Protein AF-A0A353S9N1-F1 (afdb_monomer_lite)

Structure (mmCIF, N/CA/C/O backbone):
data_AF-A0A353S9N1-F1
#
_entry.id   AF-A0A353S9N1-F1
#
loop_
_atom_site.group_PDB
_atom_site.id
_atom_site.type_symbol
_atom_site.label_atom_id
_atom_site.label_alt_id
_atom_site.label_comp_id
_atom_site.label_asym_id
_atom_site.label_entity_id
_atom_site.label_seq_id
_atom_site.pdbx_PDB_ins_code
_atom_site.Cartn_x
_atom_site.Cartn_y
_atom_site.Cartn_z
_atom_site.occupancy
_atom_site.B_iso_or_equiv
_atom_site.auth_seq_id
_atom_site.auth_comp_id
_atom_site.auth_asym_id
_atom_site.auth_atom_id
_atom_site.pdbx_PDB_model_num
ATOM 1 N N . MET A 1 1 ? -7.085 -29.528 80.648 1.00 54.84 1 MET A N 1
ATOM 2 C CA . MET A 1 1 ? -7.542 -28.119 80.652 1.00 54.84 1 MET A CA 1
ATOM 3 C C . MET A 1 1 ? -7.403 -27.459 79.282 1.00 54.84 1 MET A C 1
ATOM 5 O O . MET A 1 1 ? -8.386 -26.924 78.793 1.00 54.84 1 MET A O 1
ATOM 9 N N . GLU A 1 2 ? -6.274 -27.616 78.591 1.00 58.00 2 GLU A N 1
ATOM 10 C CA . GLU A 1 2 ? -5.995 -26.994 77.280 1.00 58.00 2 GLU A CA 1
ATOM 11 C C . GLU A 1 2 ? -7.058 -27.236 76.173 1.00 58.00 2 GLU A C 1
ATOM 13 O O . GLU A 1 2 ? -7.371 -26.359 75.369 1.00 58.00 2 GLU A O 1
ATOM 18 N N . LYS A 1 3 ? -7.685 -28.424 76.150 1.00 54.03 3 LYS A N 1
ATOM 19 C CA . LYS A 1 3 ? -8.744 -28.778 75.178 1.00 54.03 3 LYS A CA 1
ATOM 20 C C . LYS A 1 3 ? -10.067 -28.024 75.399 1.00 54.03 3 LYS A C 1
ATOM 22 O O . LYS A 1 3 ? -10.815 -27.824 74.443 1.00 54.03 3 LYS A O 1
ATOM 27 N N . GLN A 1 4 ? -10.375 -27.634 76.640 1.00 55.69 4 GLN A N 1
ATOM 28 C CA . GLN A 1 4 ? -11.599 -26.893 76.977 1.00 55.69 4 GLN A CA 1
ATOM 29 C C . GLN A 1 4 ? -11.443 -25.391 76.716 1.00 55.69 4 GLN A C 1
ATOM 31 O O . GLN A 1 4 ? -12.380 -24.771 76.217 1.00 55.69 4 GLN A O 1
ATOM 36 N N . GLU A 1 5 ? -10.256 -24.828 76.952 1.00 59.62 5 GLU A N 1
ATOM 37 C CA . GLU A 1 5 ? -9.952 -23.428 76.622 1.00 59.62 5 GLU A CA 1
ATOM 38 C C . GLU A 1 5 ? -9.959 -23.174 75.114 1.00 59.62 5 GLU A C 1
ATOM 40 O O . GLU A 1 5 ? -10.603 -22.227 74.663 1.00 59.62 5 GLU A O 1
ATOM 45 N N . LYS A 1 6 ? -9.359 -24.072 74.314 1.00 59.09 6 LYS A N 1
ATOM 46 C CA . LYS A 1 6 ? -9.446 -24.003 72.844 1.00 59.09 6 LYS A CA 1
ATOM 47 C C . LYS A 1 6 ? -10.907 -24.013 72.375 1.00 59.09 6 LYS A C 1
ATOM 49 O O . LYS A 1 6 ? -11.302 -23.163 71.585 1.00 59.09 6 LYS A O 1
ATOM 54 N N . LYS A 1 7 ? -11.754 -24.897 72.918 1.00 60.00 7 LYS A N 1
ATOM 55 C CA . LYS A 1 7 ? -13.197 -24.931 72.593 1.00 60.00 7 LYS A CA 1
ATOM 56 C C . LYS A 1 7 ? -13.940 -23.640 72.965 1.00 60.00 7 LYS A C 1
ATOM 58 O O . LYS A 1 7 ? -14.838 -23.238 72.231 1.00 60.00 7 LYS A O 1
ATOM 63 N N . SER A 1 8 ? -13.583 -23.004 74.079 1.00 61.47 8 SER A N 1
ATOM 64 C CA . SER A 1 8 ? -14.172 -21.732 74.524 1.00 61.47 8 SER A CA 1
ATOM 65 C C . SER A 1 8 ? -13.779 -20.565 73.608 1.00 61.47 8 SER A C 1
ATOM 67 O O . SER A 1 8 ? -14.635 -19.793 73.177 1.00 61.47 8 SER A O 1
ATOM 69 N N . PHE A 1 9 ? -12.501 -20.494 73.221 1.00 65.00 9 PHE A N 1
ATOM 70 C CA . PHE A 1 9 ? -11.964 -19.474 72.317 1.00 65.00 9 PHE A CA 1
ATOM 71 C C . PHE A 1 9 ? -12.590 -19.537 70.916 1.00 65.00 9 PHE A C 1
ATOM 73 O O . PHE A 1 9 ? -13.068 -18.524 70.407 1.00 65.00 9 PHE A O 1
ATOM 80 N N . PHE A 1 10 ? -12.669 -20.735 70.324 1.00 63.03 10 PHE A N 1
ATOM 81 C CA . PHE A 1 10 ? -13.290 -20.943 69.009 1.00 63.03 10 PHE A CA 1
ATOM 82 C C . PHE A 1 10 ? -14.781 -20.599 68.991 1.00 63.03 10 PHE A C 1
ATOM 84 O O . PHE A 1 10 ? -15.299 -20.162 67.971 1.00 63.03 10 PHE A O 1
ATOM 91 N N . ARG A 1 11 ? -15.483 -20.783 70.114 1.00 71.12 11 ARG A N 1
ATOM 92 C CA . ARG A 1 11 ? -16.913 -20.483 70.211 1.00 71.12 11 ARG A CA 1
ATOM 93 C C . ARG A 1 11 ? -17.176 -18.984 70.389 1.00 71.12 11 ARG A C 1
ATOM 95 O O . ARG A 1 11 ? -18.142 -18.484 69.825 1.00 71.12 11 ARG A O 1
ATOM 102 N N . LYS A 1 12 ? -16.305 -18.276 71.122 1.00 78.50 12 LYS A N 1
ATOM 103 C CA . LYS A 1 12 ? -16.403 -16.827 71.379 1.00 78.50 12 LYS A CA 1
ATOM 104 C C . LYS A 1 12 ? -15.948 -15.963 70.195 1.00 78.50 12 LYS A C 1
ATOM 106 O O . LYS A 1 12 ? -16.500 -14.891 69.999 1.00 78.50 12 LYS A O 1
ATOM 111 N N . ASN A 1 13 ? -14.986 -16.445 69.405 1.00 84.69 13 ASN A N 1
ATOM 112 C CA . ASN A 1 13 ? -14.408 -15.720 68.263 1.00 84.69 13 ASN A CA 1
ATOM 113 C C . ASN A 1 13 ? -14.774 -16.355 66.910 1.00 84.69 13 ASN A C 1
ATOM 115 O O . ASN A 1 13 ? -14.066 -16.165 65.921 1.00 84.69 13 ASN A O 1
ATOM 119 N N . SER A 1 14 ? -15.843 -17.153 66.879 1.00 85.00 14 SER A N 1
ATOM 120 C CA . SER A 1 14 ? -16.275 -17.909 65.699 1.00 85.00 14 SER A CA 1
ATOM 121 C C . SER A 1 14 ? -16.475 -17.006 64.481 1.00 85.00 14 SER A C 1
ATOM 123 O O . SER A 1 14 ? -15.966 -17.327 63.411 1.00 85.00 14 SER A O 1
ATOM 125 N N . ASP A 1 15 ? -17.088 -15.837 64.666 1.00 89.75 15 ASP A N 1
ATOM 126 C CA . ASP A 1 15 ? -17.325 -14.858 63.598 1.00 89.75 15 ASP A CA 1
ATOM 127 C C . ASP A 1 15 ? -16.024 -14.374 62.939 1.00 89.75 15 ASP A C 1
ATOM 129 O O . ASP A 1 15 ? -15.906 -14.359 61.715 1.00 89.75 15 ASP A O 1
ATOM 133 N N . VAL A 1 16 ? -15.003 -14.047 63.740 1.00 92.56 16 VAL A N 1
ATOM 134 C CA . VAL A 1 16 ? -13.701 -13.569 63.238 1.00 92.56 16 VAL A CA 1
ATOM 135 C C . VAL A 1 16 ? -12.960 -14.678 62.493 1.00 92.56 16 VAL A C 1
ATOM 137 O O . VAL A 1 16 ? -12.353 -14.435 61.452 1.00 92.56 16 VAL A O 1
ATOM 140 N N . ILE A 1 17 ? -13.024 -15.909 63.002 1.00 92.00 17 ILE A N 1
ATOM 141 C CA . ILE A 1 17 ? -12.386 -17.071 62.372 1.00 92.00 17 ILE A CA 1
ATOM 142 C C . ILE A 1 17 ? -13.049 -17.383 61.026 1.00 92.00 17 ILE A C 1
ATOM 144 O O . ILE A 1 17 ? -12.345 -17.649 60.053 1.00 92.00 17 ILE A O 1
ATOM 148 N N . ILE A 1 18 ? -14.382 -17.305 60.947 1.00 94.00 18 ILE A N 1
ATOM 149 C CA . ILE A 1 18 ? -15.133 -17.465 59.694 1.00 94.00 18 ILE A CA 1
ATOM 150 C C . ILE A 1 18 ? -14.728 -16.382 58.690 1.00 94.00 18 ILE A C 1
ATOM 152 O O . ILE A 1 18 ? -14.473 -16.695 57.528 1.00 94.00 18 ILE A O 1
ATOM 156 N N . LEU A 1 19 ? -14.607 -15.130 59.135 1.00 95.50 19 LEU A N 1
ATOM 157 C CA . LEU A 1 19 ? -14.248 -14.008 58.268 1.00 95.50 19 LEU A CA 1
ATOM 158 C C . LEU A 1 19 ? -12.818 -14.138 57.719 1.00 95.50 19 LEU A C 1
ATOM 160 O O . LEU A 1 19 ? -12.593 -13.926 56.529 1.00 95.50 19 LEU A O 1
ATOM 164 N N . LEU A 1 20 ? -11.863 -14.561 58.554 1.00 95.38 20 LEU A N 1
ATOM 165 C CA . LEU A 1 20 ? -10.481 -14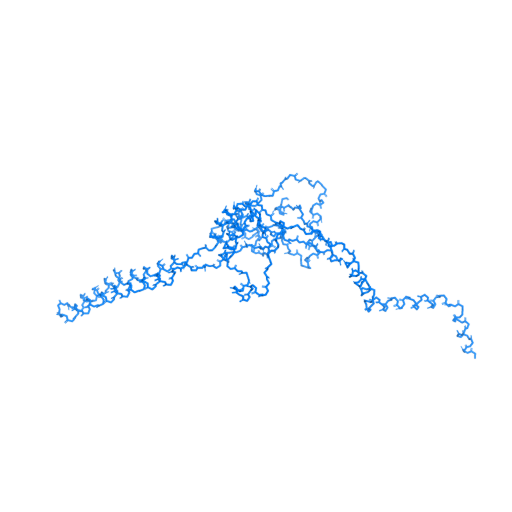.825 58.136 1.00 95.38 20 LEU A CA 1
ATOM 166 C C . LEU A 1 20 ? -10.377 -16.018 57.180 1.00 95.38 20 LEU A C 1
ATOM 168 O O . LEU A 1 20 ? -9.623 -15.955 56.212 1.00 95.38 20 LEU A O 1
ATOM 172 N N . LEU A 1 21 ? -11.142 -17.087 57.417 1.00 95.56 21 LEU A N 1
ATOM 173 C CA . LEU A 1 21 ? -11.206 -18.233 56.506 1.00 95.56 21 LEU A CA 1
ATOM 174 C C . LEU A 1 21 ? -11.805 -17.845 55.152 1.00 95.56 21 LEU A C 1
ATOM 176 O O . LEU A 1 21 ? -11.259 -18.229 54.120 1.00 95.56 21 LEU A O 1
ATOM 180 N N . ALA A 1 22 ? -12.883 -17.060 55.145 1.00 95.31 22 ALA A N 1
ATOM 181 C CA . ALA A 1 22 ? -13.483 -16.547 53.919 1.00 95.31 22 ALA A CA 1
ATOM 182 C C . ALA A 1 22 ? -12.503 -15.643 53.156 1.00 95.31 22 ALA A C 1
ATOM 184 O O . ALA A 1 22 ? -12.320 -15.822 51.955 1.00 95.31 22 ALA A O 1
ATOM 185 N N . ALA A 1 23 ? -11.811 -14.733 53.849 1.00 96.00 23 ALA A N 1
ATOM 186 C CA . ALA A 1 23 ? -10.793 -13.878 53.245 1.00 96.00 23 ALA A CA 1
ATOM 187 C C . ALA A 1 23 ? -9.621 -14.692 52.670 1.00 96.00 23 ALA A C 1
ATOM 189 O O . ALA A 1 23 ? -9.200 -14.442 51.545 1.00 96.00 23 ALA A O 1
ATOM 190 N N . ALA A 1 24 ? -9.123 -15.697 53.397 1.00 95.69 24 ALA A N 1
ATOM 191 C CA . ALA A 1 24 ? -8.059 -16.577 52.917 1.00 95.69 24 ALA A CA 1
ATOM 192 C C . ALA A 1 24 ? -8.493 -17.387 51.685 1.00 95.69 24 ALA A C 1
ATOM 194 O O . ALA A 1 24 ? -7.722 -17.514 50.736 1.00 95.69 24 ALA A O 1
ATOM 195 N N . LEU A 1 25 ? -9.733 -17.890 51.669 1.00 96.12 25 LEU A N 1
ATOM 196 C CA . LEU A 1 25 ? -10.292 -18.618 50.532 1.00 96.12 25 LEU A CA 1
ATOM 197 C C . LEU A 1 25 ? -10.474 -17.708 49.309 1.00 96.12 25 LEU A C 1
ATOM 199 O O . LEU A 1 25 ? -10.075 -18.085 48.211 1.00 96.12 25 LEU A O 1
ATOM 203 N N . CYS A 1 26 ? -11.013 -16.500 49.494 1.00 94.62 26 CYS A N 1
ATOM 204 C CA . CYS A 1 26 ? -11.133 -15.507 48.427 1.00 94.62 26 CYS A CA 1
ATOM 205 C C . CYS A 1 26 ? -9.761 -15.111 47.871 1.00 94.62 26 CYS A C 1
ATOM 207 O O . CYS A 1 26 ? -9.588 -15.084 46.656 1.00 94.62 26 CYS A O 1
ATOM 209 N N . SER A 1 27 ? -8.770 -14.875 48.734 1.00 94.44 27 SER A N 1
ATOM 210 C CA . SER A 1 27 ? -7.393 -14.587 48.317 1.00 94.44 27 SER A CA 1
ATOM 211 C C . SER A 1 27 ? -6.766 -15.756 47.558 1.00 94.44 27 SER A C 1
ATOM 213 O O . SER A 1 27 ? -6.100 -15.539 46.551 1.00 94.44 27 SER A O 1
ATOM 215 N N . LEU A 1 28 ? -7.015 -16.999 47.983 1.00 95.50 28 LEU A N 1
ATOM 216 C CA . LEU A 1 28 ? -6.556 -18.192 47.269 1.00 95.50 28 LEU A CA 1
ATOM 217 C C . LEU A 1 28 ? -7.218 -18.311 45.889 1.00 95.50 28 LEU A C 1
ATOM 219 O O . LEU A 1 28 ? -6.544 -18.596 44.905 1.00 95.50 28 LEU A O 1
ATOM 223 N N . PHE A 1 29 ? -8.526 -18.070 45.791 1.00 95.94 29 PHE A N 1
ATOM 224 C CA . PHE A 1 29 ? -9.250 -18.090 44.518 1.00 95.94 29 PHE A CA 1
ATOM 225 C C . PHE A 1 29 ? -8.819 -16.962 43.580 1.00 95.94 29 PHE A C 1
ATOM 227 O O . PHE A 1 29 ? -8.713 -17.195 42.376 1.00 95.94 29 PHE A O 1
ATOM 234 N N . ALA A 1 30 ? -8.518 -15.779 44.116 1.00 92.19 30 ALA A N 1
ATOM 235 C CA . ALA A 1 30 ? -7.924 -14.684 43.360 1.00 92.19 30 ALA A CA 1
ATOM 236 C C . ALA A 1 30 ? -6.519 -15.055 42.861 1.00 92.19 30 ALA A C 1
ATOM 238 O O . ALA A 1 30 ? -6.245 -14.924 41.674 1.00 92.19 30 ALA A O 1
ATOM 239 N N . PHE A 1 31 ? -5.665 -15.615 43.726 1.00 93.75 31 PHE A N 1
ATOM 240 C CA . PHE A 1 31 ? -4.321 -16.076 43.360 1.00 93.75 31 PHE A CA 1
ATOM 241 C C . PHE A 1 31 ? -4.341 -17.159 42.269 1.00 93.75 31 PHE A C 1
ATOM 243 O O . PHE A 1 31 ? -3.512 -17.159 41.364 1.00 93.75 31 PHE A O 1
ATOM 250 N N . LEU A 1 32 ? -5.320 -18.066 42.319 1.00 95.00 32 LEU A N 1
ATOM 251 C CA . LEU A 1 32 ? -5.515 -19.122 41.322 1.00 95.00 32 LEU A CA 1
ATOM 252 C C . LEU A 1 32 ? -6.309 -18.665 40.080 1.00 95.00 32 LEU A C 1
ATOM 254 O O . LEU A 1 32 ? -6.617 -19.496 39.218 1.00 95.00 32 LEU A O 1
ATOM 258 N N . ASN A 1 33 ? -6.655 -17.374 39.978 1.00 92.56 33 ASN A N 1
ATOM 259 C CA . ASN A 1 33 ? -7.459 -16.787 38.898 1.00 92.56 33 ASN A CA 1
ATOM 260 C C . ASN A 1 33 ? -8.807 -17.502 38.665 1.00 92.56 33 ASN A C 1
ATOM 262 O O . ASN A 1 33 ? -9.290 -17.599 37.536 1.00 92.56 33 ASN A O 1
ATOM 266 N N . VAL A 1 34 ? -9.430 -18.033 39.723 1.00 94.25 34 VAL A N 1
ATOM 267 C CA . VAL A 1 34 ? -10.720 -18.742 39.630 1.00 94.25 34 VAL A CA 1
ATOM 268 C C . VAL A 1 34 ? -11.826 -17.790 39.182 1.00 94.25 34 VAL A C 1
ATOM 270 O O . VAL A 1 34 ? -12.598 -18.140 38.295 1.00 94.25 34 VAL A O 1
ATOM 273 N N . PHE A 1 35 ? -11.868 -16.581 39.748 1.00 91.56 35 PHE A N 1
ATOM 274 C CA . PHE A 1 35 ? -12.855 -15.564 39.381 1.00 91.56 35 PHE A CA 1
ATOM 275 C C . PHE A 1 35 ? -12.732 -15.155 37.911 1.00 91.56 35 PHE A C 1
ATOM 277 O O . PHE A 1 35 ? -13.729 -15.167 37.205 1.00 91.56 35 PHE A O 1
ATOM 284 N N . LEU A 1 36 ? -11.508 -14.950 37.415 1.00 88.12 36 LEU A N 1
ATOM 285 C CA . LEU A 1 36 ? -11.266 -14.619 36.008 1.00 88.12 36 LEU A CA 1
ATOM 286 C C . LEU A 1 36 ? -11.764 -15.720 35.054 1.00 88.12 36 LEU A C 1
ATOM 288 O O . LEU A 1 36 ? -12.358 -15.440 34.019 1.00 88.12 36 LEU A O 1
ATOM 292 N N . LYS A 1 37 ? -11.571 -16.996 35.412 1.00 90.75 37 LYS A N 1
ATOM 293 C CA . LYS A 1 37 ? -12.092 -18.126 34.621 1.00 90.75 37 LYS A CA 1
ATOM 294 C C . LYS A 1 37 ? -13.618 -18.182 34.620 1.00 90.75 37 LYS A C 1
ATOM 296 O O . LYS A 1 37 ? -14.206 -18.591 33.621 1.00 90.75 37 LYS A O 1
ATOM 301 N N . ILE A 1 38 ? -14.251 -17.839 35.742 1.00 93.31 38 ILE A N 1
ATOM 302 C CA . ILE A 1 38 ? -15.712 -17.743 35.831 1.00 93.31 38 ILE A CA 1
ATOM 303 C C . ILE A 1 38 ? -16.199 -16.587 34.955 1.00 93.31 38 ILE A C 1
ATOM 305 O O . ILE A 1 38 ? -17.119 -16.800 34.170 1.00 93.31 38 ILE A O 1
ATOM 309 N N . ASP A 1 39 ? -15.541 -15.429 35.019 1.00 91.06 39 ASP A N 1
ATOM 310 C CA . ASP A 1 39 ? -15.857 -14.268 34.185 1.00 91.06 39 ASP A CA 1
ATOM 311 C C . ASP A 1 39 ? -15.771 -14.611 32.696 1.00 91.06 39 ASP A C 1
ATOM 313 O O . ASP A 1 39 ? -16.735 -14.372 31.977 1.00 91.06 39 ASP A O 1
ATOM 317 N N . TYR A 1 40 ? -14.695 -15.263 32.236 1.00 89.69 40 TYR A N 1
ATOM 318 C CA . TYR A 1 40 ? -14.586 -15.692 30.835 1.00 89.69 40 TYR A CA 1
ATOM 319 C C . TYR A 1 40 ? -15.676 -16.684 30.426 1.00 89.69 40 TYR A C 1
ATOM 321 O O . TYR A 1 40 ? -16.235 -16.564 29.344 1.00 89.69 40 TYR A O 1
ATOM 329 N N . ARG A 1 41 ? -16.059 -17.624 31.300 1.00 92.44 41 ARG A N 1
ATOM 330 C CA . ARG A 1 41 ? -17.166 -18.546 30.997 1.00 92.44 41 ARG A CA 1
ATOM 331 C C . ARG A 1 41 ? -18.514 -17.841 30.901 1.00 92.44 41 ARG A C 1
ATOM 333 O O . ARG A 1 41 ? -19.324 -18.198 30.049 1.00 92.44 41 ARG A O 1
ATOM 340 N N . ILE A 1 42 ? -18.774 -16.884 31.791 1.00 91.50 42 ILE A N 1
ATOM 341 C CA . ILE A 1 42 ? -19.988 -16.065 31.733 1.00 91.50 42 ILE A CA 1
ATOM 342 C C . ILE A 1 42 ? -19.963 -15.223 30.456 1.00 91.50 42 ILE A C 1
ATOM 344 O O . ILE A 1 42 ? -20.966 -15.169 29.753 1.00 91.50 42 ILE A O 1
ATOM 348 N N . TYR A 1 43 ? -18.822 -14.623 30.125 1.00 86.94 43 TYR A N 1
ATOM 349 C CA . TYR A 1 43 ? -18.626 -13.846 28.907 1.00 86.94 43 TYR A CA 1
ATOM 350 C C . TYR A 1 43 ? -18.890 -14.676 27.642 1.00 86.94 43 TYR A C 1
ATOM 352 O O . TYR A 1 43 ? -19.716 -14.274 26.828 1.00 86.94 43 TYR A O 1
ATOM 360 N N . ASP A 1 44 ? -18.302 -15.869 27.517 1.00 88.88 44 ASP A N 1
ATOM 361 C CA . ASP A 1 44 ? -18.532 -16.778 26.384 1.00 88.88 44 ASP A CA 1
ATOM 362 C C . ASP A 1 44 ? -20.008 -17.193 26.277 1.00 88.88 44 ASP A C 1
ATOM 364 O O . ASP A 1 44 ? -20.587 -17.227 25.188 1.00 88.88 44 ASP A O 1
ATOM 368 N N . MET A 1 45 ? -20.654 -17.467 27.418 1.00 91.81 45 MET A N 1
ATOM 369 C CA . MET A 1 45 ? -22.087 -17.758 27.456 1.00 91.81 45 MET A CA 1
ATOM 370 C C . MET A 1 45 ? -22.907 -16.563 26.956 1.00 91.81 45 MET A C 1
ATOM 372 O O . MET A 1 45 ? -23.830 -16.751 26.163 1.00 91.81 45 MET A O 1
ATOM 376 N N . LEU A 1 46 ? -22.593 -15.346 27.403 1.00 89.94 46 LEU A N 1
ATOM 377 C CA . LEU A 1 46 ? -23.287 -14.127 26.987 1.00 89.94 46 LEU A CA 1
ATOM 378 C C . LEU A 1 46 ? -23.052 -13.816 25.505 1.00 89.94 46 LEU A C 1
ATOM 380 O O . LEU A 1 46 ? -24.004 -13.444 24.819 1.00 89.94 46 LEU A O 1
ATOM 384 N N . LEU A 1 47 ? -21.841 -14.036 24.986 1.00 85.31 47 LEU A N 1
ATOM 385 C CA . LEU A 1 47 ? -21.542 -13.928 23.557 1.00 85.31 47 LEU A CA 1
ATOM 386 C C . LEU A 1 47 ? -22.405 -14.884 22.733 1.00 85.31 47 LEU A C 1
ATOM 388 O O . LEU A 1 47 ? -23.003 -14.458 21.751 1.00 85.31 47 LEU A O 1
ATOM 392 N N . GLY A 1 48 ? -22.565 -16.136 23.174 1.00 84.06 48 GLY A N 1
ATOM 393 C CA . GLY A 1 48 ? -23.443 -17.102 22.503 1.00 84.06 48 GLY A CA 1
ATOM 394 C C . GLY A 1 48 ? -24.927 -16.702 22.487 1.00 84.06 48 GLY A C 1
ATOM 395 O O . GLY A 1 48 ? -25.670 -17.137 21.611 1.00 84.06 48 GLY A O 1
ATOM 396 N N . HIS A 1 49 ? -25.362 -15.860 23.431 1.00 85.81 49 HIS A N 1
ATOM 397 C CA . HIS A 1 49 ? -26.718 -15.290 23.466 1.00 85.81 49 HIS A CA 1
ATOM 398 C C . HIS A 1 49 ? -26.807 -13.907 22.809 1.00 85.81 49 HIS A C 1
ATOM 400 O O . HIS A 1 49 ? -27.905 -13.364 22.651 1.00 85.81 49 HIS A O 1
ATOM 406 N N . THR A 1 50 ? -25.672 -13.319 22.434 1.00 83.00 50 THR A N 1
ATOM 407 C CA . THR A 1 50 ? -25.639 -12.039 21.738 1.00 83.00 50 THR A CA 1
ATOM 408 C C . THR A 1 50 ? -26.120 -12.267 20.313 1.00 83.00 50 THR A C 1
ATOM 410 O O . THR A 1 50 ? -25.702 -13.192 19.623 1.00 83.00 50 THR A O 1
ATOM 413 N N . ARG A 1 51 ? -27.069 -11.442 19.869 1.00 79.75 51 ARG A N 1
ATOM 414 C CA . ARG A 1 51 ? -27.639 -11.565 18.529 1.00 79.75 51 ARG A CA 1
ATOM 415 C C . ARG A 1 51 ? -26.549 -11.297 17.492 1.00 79.75 51 ARG A C 1
ATOM 417 O O . ARG A 1 51 ? -25.929 -10.236 17.536 1.00 79.75 51 ARG A O 1
ATOM 424 N N . ASN A 1 52 ? -26.382 -12.217 16.541 1.00 80.25 52 ASN A N 1
ATOM 425 C CA . ASN A 1 52 ? -25.498 -12.000 15.399 1.00 80.25 52 ASN A CA 1
ATOM 426 C C . ASN A 1 52 ? -25.830 -10.666 14.724 1.00 80.25 52 ASN A C 1
ATOM 428 O O . ASN A 1 52 ? -27.005 -10.322 14.530 1.00 80.25 52 ASN A O 1
ATOM 432 N N . VAL A 1 53 ? -24.783 -9.919 14.378 1.00 82.38 53 VAL A N 1
ATOM 433 C CA . VAL A 1 53 ? -24.918 -8.693 13.597 1.00 82.38 53 VAL A CA 1
ATOM 434 C C . VAL A 1 53 ? -25.578 -9.060 12.272 1.00 82.38 53 VAL A C 1
ATOM 436 O O . VAL A 1 53 ? -25.252 -10.077 11.664 1.00 82.38 53 VAL A O 1
ATOM 439 N N . ARG A 1 54 ? -26.561 -8.265 11.845 1.00 87.50 54 ARG A N 1
ATOM 440 C CA . ARG A 1 54 ? -27.213 -8.493 10.558 1.00 87.50 54 ARG A CA 1
ATOM 441 C C . ARG A 1 54 ? -26.186 -8.258 9.454 1.00 87.50 54 ARG A C 1
ATOM 443 O O . ARG A 1 54 ? -25.747 -7.127 9.273 1.00 87.50 54 ARG A O 1
ATOM 450 N N . GLU A 1 55 ? -25.852 -9.316 8.730 1.00 90.44 55 GLU A N 1
ATOM 451 C CA . GLU A 1 55 ? -24.968 -9.243 7.572 1.00 90.44 55 GLU A CA 1
ATOM 452 C C . GLU A 1 55 ? -25.625 -8.427 6.452 1.00 90.44 55 GLU A C 1
ATOM 454 O O . GLU A 1 55 ? -26.822 -8.562 6.167 1.00 90.44 55 GLU A O 1
ATOM 459 N N . ASP A 1 56 ? -24.833 -7.556 5.833 1.00 92.56 56 ASP A N 1
ATOM 460 C CA . ASP A 1 56 ? -25.225 -6.786 4.662 1.00 92.56 56 ASP A CA 1
ATOM 461 C C . ASP A 1 56 ? -24.477 -7.344 3.454 1.00 92.56 56 ASP A C 1
ATOM 463 O O . ASP A 1 56 ? -23.254 -7.261 3.386 1.00 92.56 56 ASP A O 1
ATOM 467 N N . SER A 1 57 ? -25.206 -7.899 2.487 1.00 90.69 57 SER A N 1
ATOM 468 C CA . SER A 1 57 ? -24.620 -8.537 1.302 1.00 90.69 57 SER A CA 1
ATOM 469 C C . SER A 1 57 ? -23.857 -7.573 0.388 1.00 90.69 57 SER A C 1
ATOM 471 O O . SER A 1 57 ? -23.253 -8.009 -0.586 1.00 90.69 57 SER A O 1
ATOM 473 N N . ARG A 1 58 ? -23.927 -6.261 0.645 1.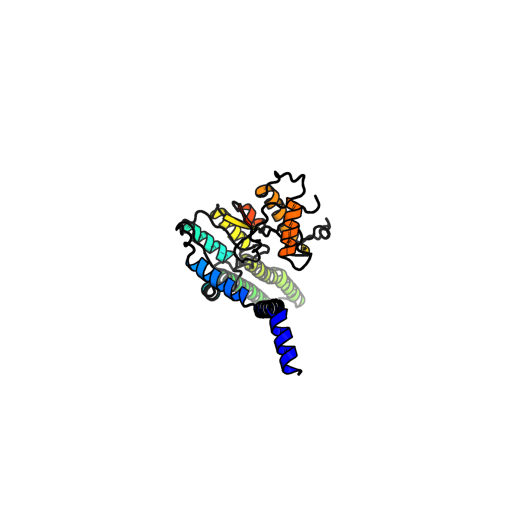00 93.19 58 ARG A N 1
ATOM 474 C CA . ARG A 1 58 ? -23.163 -5.232 -0.075 1.00 93.19 58 ARG A CA 1
ATOM 475 C C . ARG A 1 58 ? -21.755 -5.047 0.487 1.00 93.19 58 ARG A C 1
ATOM 477 O O . ARG A 1 58 ? -20.955 -4.355 -0.134 1.00 93.19 58 ARG A O 1
ATOM 484 N N . ILE A 1 59 ? -21.472 -5.607 1.662 1.00 93.06 59 ILE A N 1
ATOM 485 C CA . ILE A 1 59 ? -20.172 -5.527 2.319 1.00 93.06 59 ILE A CA 1
ATOM 486 C C . ILE A 1 59 ? -19.480 -6.871 2.134 1.00 93.06 59 ILE A C 1
ATOM 488 O O . ILE A 1 59 ? -19.990 -7.906 2.558 1.00 93.06 59 ILE A O 1
ATOM 492 N N . LEU A 1 60 ? -18.308 -6.840 1.509 1.00 93.06 60 LEU A N 1
ATOM 493 C CA . LEU A 1 60 ? -17.445 -7.999 1.352 1.00 93.06 60 LEU A CA 1
ATOM 494 C C . LEU A 1 60 ? -16.144 -7.736 2.103 1.00 93.06 60 LEU A C 1
ATOM 496 O O . LEU A 1 60 ? -15.484 -6.728 1.860 1.00 93.06 60 LEU A O 1
ATOM 500 N N . ILE A 1 61 ? -15.786 -8.648 3.003 1.00 92.44 61 ILE A N 1
ATOM 501 C CA . ILE A 1 61 ? -14.470 -8.666 3.639 1.00 92.44 61 ILE A CA 1
ATOM 502 C C . ILE A 1 61 ? -13.598 -9.603 2.812 1.00 92.44 61 ILE A C 1
ATOM 504 O O . ILE A 1 61 ? -13.944 -10.771 2.629 1.00 92.44 61 ILE A O 1
ATOM 508 N N . VAL A 1 62 ? -12.495 -9.074 2.291 1.00 91.12 62 VAL A N 1
ATOM 509 C CA . VAL A 1 62 ? -11.498 -9.853 1.556 1.00 91.12 62 VAL A CA 1
ATOM 510 C C . VAL A 1 62 ? -10.307 -10.044 2.474 1.00 91.12 62 VAL A C 1
ATOM 512 O O . VAL A 1 62 ? -9.589 -9.092 2.760 1.00 91.12 62 VAL A O 1
ATOM 515 N N . ASP A 1 63 ? -10.161 -11.268 2.968 1.00 91.19 63 ASP A N 1
ATOM 516 C CA . ASP A 1 63 ? -9.115 -11.644 3.912 1.00 91.19 63 ASP A CA 1
ATOM 517 C C . ASP A 1 63 ? -7.961 -12.361 3.201 1.00 91.19 63 ASP A C 1
ATOM 519 O O . ASP A 1 63 ? -8.153 -13.042 2.187 1.00 91.19 63 ASP A O 1
ATOM 523 N N . ILE A 1 64 ? -6.760 -12.218 3.752 1.00 90.38 64 ILE A N 1
ATOM 524 C CA . ILE A 1 64 ? -5.549 -12.885 3.281 1.00 90.38 64 ILE A CA 1
ATOM 525 C C . ILE A 1 64 ? -5.265 -14.022 4.253 1.00 90.38 64 ILE A C 1
ATOM 527 O O . ILE A 1 64 ? -4.708 -13.827 5.329 1.00 90.38 64 ILE A O 1
ATOM 531 N N . ASN A 1 65 ? -5.688 -15.220 3.863 1.00 91.00 65 ASN A N 1
ATOM 532 C CA . ASN A 1 65 ? -5.500 -16.430 4.651 1.00 91.00 65 ASN A CA 1
ATOM 533 C C . ASN A 1 65 ? -4.262 -17.220 4.196 1.00 91.00 65 ASN A C 1
ATOM 535 O O . ASN A 1 65 ? -3.657 -16.926 3.163 1.00 91.00 65 ASN A O 1
ATOM 539 N N . ASP A 1 66 ? -3.925 -18.259 4.960 1.00 93.56 66 ASP A N 1
ATOM 540 C CA . ASP A 1 66 ? -2.773 -19.123 4.685 1.00 93.56 66 ASP A CA 1
ATOM 541 C C . ASP A 1 66 ? -2.826 -19.740 3.278 1.00 93.56 66 ASP A C 1
ATOM 543 O O . ASP A 1 66 ? -1.812 -19.780 2.591 1.00 93.56 66 ASP A O 1
ATOM 547 N N . ALA A 1 67 ? -4.012 -20.137 2.799 1.00 93.81 67 ALA A N 1
ATOM 548 C CA . ALA A 1 67 ? -4.169 -20.703 1.458 1.00 93.81 67 ALA A CA 1
ATOM 549 C C . ALA A 1 67 ? -3.823 -19.686 0.356 1.00 93.81 67 ALA A C 1
ATOM 551 O O . ALA A 1 67 ? -3.139 -20.022 -0.606 1.00 93.81 67 ALA A O 1
ATOM 552 N N . SER A 1 68 ? -4.241 -18.428 0.513 1.00 92.31 68 SER A N 1
ATOM 553 C CA . SER A 1 68 ? -3.879 -17.351 -0.410 1.00 92.31 68 SER A CA 1
ATOM 554 C C . SER A 1 68 ? -2.372 -17.073 -0.401 1.00 92.31 68 SER A C 1
ATOM 556 O O . SER A 1 68 ? -1.798 -16.792 -1.451 1.00 92.31 68 SER A O 1
ATOM 558 N N . ILE A 1 69 ? -1.725 -17.134 0.769 1.00 93.50 69 ILE A N 1
ATOM 559 C CA . ILE A 1 69 ? -0.270 -16.952 0.899 1.00 93.50 69 ILE A CA 1
ATOM 560 C C . ILE A 1 69 ? 0.481 -18.108 0.231 1.00 93.50 69 ILE A C 1
ATOM 562 O O . ILE A 1 69 ? 1.459 -17.863 -0.474 1.00 93.50 69 ILE A O 1
ATOM 566 N N . ASP A 1 70 ? 0.013 -19.343 0.405 1.00 93.31 70 ASP A N 1
ATOM 567 C CA . ASP A 1 70 ? 0.604 -20.524 -0.227 1.00 93.31 70 ASP A CA 1
ATOM 568 C C . ASP A 1 70 ? 0.482 -20.479 -1.763 1.00 93.31 70 ASP A C 1
ATOM 570 O O . ASP A 1 70 ? 1.428 -20.842 -2.466 1.00 93.31 70 ASP A O 1
ATOM 574 N N . ASP A 1 71 ? -0.648 -19.991 -2.287 1.00 92.12 71 ASP A N 1
ATOM 575 C CA . ASP A 1 71 ? -0.912 -19.927 -3.730 1.00 92.12 71 ASP A CA 1
ATOM 576 C C . ASP A 1 71 ? -0.196 -18.758 -4.433 1.00 92.12 71 ASP A C 1
ATOM 578 O O . ASP A 1 71 ? 0.274 -18.904 -5.564 1.00 92.12 71 ASP A O 1
ATOM 582 N N . ILE A 1 72 ? -0.134 -17.581 -3.798 1.00 90.25 72 ILE A N 1
ATOM 583 C CA . ILE A 1 72 ? 0.363 -16.340 -4.423 1.00 90.25 72 ILE A CA 1
ATOM 584 C C . ILE A 1 72 ? 1.802 -16.030 -4.006 1.00 90.25 72 ILE A C 1
ATOM 586 O O . ILE A 1 72 ? 2.608 -15.574 -4.822 1.00 90.25 72 ILE A O 1
ATOM 590 N N . GLY A 1 73 ? 2.129 -16.253 -2.736 1.00 88.75 73 GLY A N 1
ATOM 591 C CA . GLY A 1 73 ? 3.429 -15.960 -2.154 1.00 88.75 73 GLY A CA 1
ATOM 592 C C . GLY A 1 73 ? 3.355 -15.154 -0.860 1.00 88.75 73 GLY A C 1
ATOM 593 O O . GLY A 1 73 ? 2.292 -14.839 -0.322 1.00 88.75 73 GLY A O 1
ATOM 594 N N . VAL A 1 74 ? 4.541 -14.806 -0.363 1.00 87.31 74 VAL A N 1
ATOM 595 C CA . VAL A 1 74 ? 4.734 -14.193 0.954 1.00 87.31 74 VAL A CA 1
ATOM 596 C C . VAL A 1 74 ? 4.109 -12.799 1.022 1.00 87.31 74 VAL A C 1
ATOM 598 O O . VAL A 1 74 ? 4.324 -11.955 0.152 1.00 87.31 74 VAL A O 1
ATOM 601 N N . TRP A 1 75 ? 3.361 -12.557 2.095 1.00 87.50 75 TRP A N 1
ATOM 602 C CA . TRP A 1 75 ? 2.827 -11.245 2.444 1.00 87.50 75 TRP A CA 1
ATOM 603 C C . TRP A 1 75 ? 3.920 -10.331 3.044 1.00 87.50 75 TRP A C 1
ATOM 605 O O . TRP A 1 75 ? 4.731 -10.819 3.834 1.00 87.50 75 TRP A O 1
ATOM 615 N N . PRO A 1 76 ? 3.947 -9.013 2.757 1.00 88.38 76 PRO A N 1
ATOM 616 C CA . PRO A 1 76 ? 3.036 -8.266 1.891 1.00 88.38 76 PRO A CA 1
ATOM 617 C C . PRO A 1 76 ? 3.262 -8.536 0.405 1.00 88.38 76 PRO A C 1
ATOM 619 O O . PRO A 1 76 ? 4.394 -8.521 -0.075 1.00 88.38 76 PRO A O 1
ATOM 622 N N . TRP A 1 77 ? 2.169 -8.732 -0.336 1.00 90.69 77 TRP A N 1
ATOM 623 C CA . TRP A 1 77 ? 2.241 -8.938 -1.780 1.00 90.69 77 TRP A CA 1
ATOM 624 C C . TRP A 1 77 ? 2.744 -7.692 -2.519 1.00 90.69 77 TRP A C 1
ATOM 626 O O . TRP A 1 77 ? 2.596 -6.545 -2.071 1.00 90.69 77 TRP A O 1
ATOM 636 N N . ASN A 1 78 ? 3.321 -7.930 -3.696 1.00 91.69 78 ASN A N 1
ATOM 637 C CA . ASN A 1 78 ? 3.695 -6.862 -4.611 1.00 91.69 78 ASN A CA 1
ATOM 638 C C . ASN A 1 78 ? 2.456 -6.081 -5.069 1.00 91.69 78 ASN A C 1
ATOM 640 O O . ASN A 1 78 ? 1.345 -6.608 -5.168 1.00 91.69 78 ASN A O 1
ATOM 644 N N . ARG A 1 79 ? 2.652 -4.787 -5.338 1.00 93.62 79 ARG A N 1
ATOM 645 C CA . ARG A 1 79 ? 1.551 -3.849 -5.610 1.00 93.62 79 ARG A CA 1
ATOM 646 C C . ARG A 1 79 ? 0.840 -4.123 -6.932 1.00 93.62 79 ARG A C 1
ATOM 648 O O . ARG A 1 79 ? -0.295 -3.698 -7.101 1.00 93.62 79 ARG A O 1
ATOM 655 N N . ASP A 1 80 ? 1.444 -4.891 -7.829 1.00 92.75 80 ASP A N 1
ATOM 656 C CA . ASP A 1 80 ? 0.772 -5.371 -9.028 1.00 92.75 80 ASP A CA 1
ATOM 657 C C . ASP A 1 80 ? -0.312 -6.411 -8.760 1.00 92.75 80 ASP A C 1
ATOM 659 O O . ASP A 1 80 ? -1.373 -6.326 -9.368 1.00 92.75 80 ASP A O 1
ATOM 663 N N . ILE A 1 81 ? -0.092 -7.332 -7.823 1.00 92.88 81 ILE A N 1
ATOM 664 C CA . ILE A 1 81 ? -1.118 -8.299 -7.406 1.00 92.88 81 ILE A CA 1
ATOM 665 C C . ILE A 1 81 ? -2.318 -7.550 -6.817 1.00 92.88 81 ILE A C 1
ATOM 667 O O . ILE A 1 81 ? -3.471 -7.829 -7.150 1.00 92.88 81 ILE A O 1
ATOM 671 N N . VAL A 1 82 ? -2.047 -6.551 -5.972 1.00 94.62 82 VAL A N 1
ATOM 672 C CA . VAL A 1 82 ? -3.087 -5.713 -5.360 1.00 94.62 82 VAL A CA 1
ATOM 673 C C . VAL A 1 82 ? -3.811 -4.866 -6.415 1.00 94.62 82 VAL A C 1
ATOM 675 O O . VAL A 1 82 ? -5.033 -4.732 -6.363 1.00 94.62 82 VAL A O 1
ATOM 678 N N . ALA A 1 83 ? -3.085 -4.325 -7.396 1.00 95.75 83 ALA A N 1
ATOM 679 C CA . ALA A 1 83 ? -3.669 -3.604 -8.521 1.00 95.75 83 ALA A CA 1
ATOM 680 C C . ALA A 1 83 ? -4.594 -4.511 -9.347 1.00 95.75 83 ALA A C 1
ATOM 682 O O . ALA A 1 83 ? -5.752 -4.167 -9.574 1.00 95.75 83 ALA A O 1
ATOM 683 N N . ASP A 1 84 ? -4.142 -5.706 -9.723 1.00 95.19 84 ASP A N 1
ATOM 684 C CA . ASP A 1 84 ? -4.963 -6.653 -10.477 1.00 95.19 84 ASP A CA 1
ATOM 685 C C . ASP A 1 84 ? -6.221 -7.047 -9.689 1.00 95.19 84 ASP A C 1
ATOM 687 O O . ASP A 1 84 ? -7.320 -7.060 -10.249 1.00 95.19 84 ASP A O 1
ATOM 691 N N . MET A 1 85 ? -6.095 -7.276 -8.376 1.00 94.56 85 MET A N 1
ATOM 692 C CA . MET A 1 85 ? -7.235 -7.504 -7.484 1.00 94.56 85 MET A CA 1
ATOM 693 C C . MET A 1 85 ? -8.232 -6.339 -7.536 1.00 94.56 85 MET A C 1
ATOM 695 O O . MET A 1 85 ? -9.435 -6.567 -7.668 1.00 94.56 85 MET A O 1
ATOM 699 N N . LEU A 1 86 ? -7.748 -5.097 -7.487 1.00 96.50 86 LEU A N 1
ATOM 700 C CA . LEU A 1 86 ? -8.587 -3.902 -7.529 1.00 96.50 86 LEU A CA 1
ATOM 701 C C . LEU A 1 86 ? -9.324 -3.751 -8.872 1.00 96.50 86 LEU A C 1
ATOM 703 O O . LEU A 1 86 ? -10.507 -3.401 -8.886 1.00 96.50 86 LEU A O 1
ATOM 707 N N . ILE A 1 87 ? -8.671 -4.080 -9.994 1.00 97.19 87 ILE A N 1
ATOM 708 C CA . ILE A 1 87 ? -9.321 -4.137 -11.314 1.00 97.19 87 ILE A CA 1
ATOM 709 C C . ILE A 1 87 ? -10.461 -5.153 -11.284 1.00 97.19 87 ILE A C 1
ATOM 711 O O . ILE A 1 87 ? -11.587 -4.811 -11.648 1.00 97.19 87 ILE A O 1
ATOM 715 N N . ARG A 1 88 ? -10.203 -6.377 -10.802 1.00 95.94 88 ARG A N 1
ATOM 716 C CA . ARG A 1 88 ? -11.236 -7.423 -10.730 1.00 95.94 88 ARG A CA 1
ATOM 717 C C . ARG A 1 88 ? -12.394 -7.015 -9.833 1.00 95.94 88 ARG A C 1
ATOM 719 O O . ARG A 1 88 ? -13.544 -7.178 -10.224 1.00 95.94 88 ARG A O 1
ATOM 726 N N . MET A 1 89 ? -12.118 -6.437 -8.665 1.00 94.94 89 MET A N 1
ATOM 727 C CA . MET A 1 89 ? -13.157 -5.919 -7.771 1.00 94.94 89 MET A CA 1
ATOM 728 C C . MET A 1 89 ? -14.062 -4.920 -8.496 1.00 94.94 89 MET A C 1
ATOM 730 O O . MET A 1 89 ? -15.287 -5.040 -8.432 1.00 94.94 89 MET A O 1
ATOM 734 N N . LYS A 1 90 ? -13.475 -3.979 -9.243 1.00 95.94 90 LYS A N 1
ATOM 735 C CA . LYS A 1 90 ? -14.237 -3.015 -10.041 1.00 95.94 90 LYS A CA 1
ATOM 736 C C . LYS A 1 90 ? -15.050 -3.682 -11.154 1.00 95.94 90 LYS A C 1
ATOM 738 O O . LYS A 1 90 ? -16.216 -3.338 -11.332 1.00 95.94 90 LYS A O 1
ATOM 743 N N . GLU A 1 91 ? -14.475 -4.643 -11.875 1.00 95.94 91 GLU A N 1
ATOM 744 C CA . GLU A 1 91 ? -15.180 -5.421 -12.908 1.00 95.94 91 GLU A CA 1
ATOM 745 C C . GLU A 1 91 ? -16.384 -6.188 -12.339 1.00 95.94 91 GLU A C 1
ATOM 747 O O . GLU A 1 91 ? -17.425 -6.275 -12.988 1.00 95.94 91 GLU A O 1
ATOM 752 N N . PHE A 1 92 ? -16.275 -6.686 -11.104 1.00 94.31 92 PHE A N 1
ATOM 753 C CA . PHE A 1 92 ? -17.370 -7.337 -10.379 1.00 94.31 92 PHE A CA 1
ATOM 754 C C . PHE A 1 92 ? -18.355 -6.356 -9.720 1.00 94.31 92 PHE A C 1
ATOM 756 O O . PHE A 1 92 ? -19.306 -6.787 -9.068 1.00 94.31 92 PHE A O 1
ATOM 763 N N . GLY A 1 93 ? -18.182 -5.046 -9.918 1.00 94.69 93 GLY A N 1
ATOM 764 C CA . GLY A 1 93 ? -19.122 -4.021 -9.470 1.00 94.69 93 GLY A CA 1
ATOM 765 C C . GLY A 1 93 ? -18.881 -3.497 -8.055 1.00 94.69 93 GLY A C 1
ATOM 766 O O . GLY A 1 93 ? -19.789 -2.896 -7.477 1.00 94.69 93 GLY A O 1
ATOM 767 N N . ALA A 1 94 ? -17.686 -3.691 -7.485 1.00 96.31 94 ALA A N 1
ATOM 768 C CA . ALA A 1 94 ? -17.319 -3.033 -6.236 1.00 96.31 94 ALA A CA 1
ATOM 769 C C . ALA A 1 94 ? -17.400 -1.509 -6.408 1.00 96.31 94 ALA A C 1
ATOM 771 O O . ALA A 1 94 ? -16.785 -0.937 -7.309 1.00 96.31 94 ALA A O 1
ATOM 772 N N . TYR A 1 95 ? -18.174 -0.855 -5.540 1.00 95.69 95 TYR A N 1
ATOM 773 C CA . TYR A 1 95 ? -18.339 0.599 -5.577 1.00 95.69 95 TYR A CA 1
ATOM 774 C C . TYR A 1 95 ? -17.285 1.327 -4.742 1.00 95.69 95 TYR A C 1
ATOM 776 O O . TYR A 1 95 ? -16.818 2.372 -5.170 1.00 95.69 95 TYR A O 1
ATOM 784 N N . ASN A 1 96 ? -16.907 0.768 -3.588 1.00 96.19 96 ASN A N 1
ATOM 785 C CA . ASN A 1 96 ? -15.909 1.309 -2.665 1.00 96.19 96 ASN A CA 1
ATOM 786 C C . ASN A 1 96 ? -14.924 0.202 -2.284 1.00 96.19 96 ASN A C 1
ATOM 788 O O . ASN A 1 96 ? -15.355 -0.929 -2.052 1.00 96.19 96 ASN A O 1
ATOM 792 N N . VAL A 1 97 ? -13.639 0.532 -2.156 1.00 96.62 97 VAL A N 1
ATOM 793 C CA . VAL A 1 97 ? -12.624 -0.376 -1.596 1.00 96.62 97 VAL A CA 1
ATOM 794 C C . VAL A 1 97 ? -11.874 0.329 -0.475 1.00 96.62 97 VAL A C 1
ATOM 796 O O . VAL A 1 97 ? -11.348 1.423 -0.661 1.00 96.62 97 VAL A O 1
ATOM 799 N N . VAL A 1 98 ? -11.836 -0.297 0.698 1.00 95.75 98 VAL A N 1
ATOM 800 C CA . VAL A 1 98 ? -11.131 0.210 1.878 1.00 95.75 98 VAL A CA 1
ATOM 801 C C . VAL A 1 98 ? -9.950 -0.705 2.144 1.00 95.75 98 VAL A C 1
ATOM 803 O O . VAL A 1 98 ? -10.129 -1.913 2.278 1.00 95.75 98 VAL A O 1
ATOM 806 N N . PHE A 1 99 ? -8.756 -0.128 2.200 1.00 94.50 99 PHE A N 1
ATOM 807 C CA . PHE A 1 99 ? -7.545 -0.849 2.552 1.00 94.50 99 PHE A CA 1
ATOM 808 C C . PHE A 1 99 ? -7.346 -0.821 4.070 1.00 94.50 99 PHE A C 1
ATOM 810 O O . PHE A 1 99 ? -7.516 0.221 4.706 1.00 94.50 99 PHE A O 1
ATOM 817 N N . ASP A 1 100 ? -6.977 -1.974 4.625 1.00 90.88 100 ASP A N 1
ATOM 818 C CA . ASP A 1 100 ? -6.540 -2.150 6.015 1.00 90.88 100 ASP A CA 1
ATOM 819 C C . ASP A 1 100 ? -5.071 -2.603 6.028 1.00 90.88 100 ASP A C 1
ATOM 821 O O . ASP A 1 100 ? -4.713 -3.688 6.480 1.00 90.88 100 ASP A O 1
ATOM 825 N N . ILE A 1 101 ? -4.221 -1.812 5.371 1.00 88.81 101 ILE A N 1
ATOM 826 C CA . ILE A 1 101 ? -2.785 -2.061 5.254 1.00 88.81 101 ILE A CA 1
ATOM 827 C C . ILE A 1 101 ? -2.050 -0.744 4.999 1.00 88.81 101 ILE A C 1
ATOM 829 O O . ILE A 1 101 ? -2.441 0.090 4.180 1.00 88.81 101 ILE A O 1
ATOM 833 N N . GLU A 1 102 ? -0.931 -0.579 5.685 1.00 87.44 102 GLU A N 1
ATOM 834 C CA . GLU A 1 102 ? -0.075 0.591 5.583 1.00 87.44 102 GLU A CA 1
ATOM 835 C C . GLU A 1 102 ? 0.910 0.468 4.409 1.00 87.44 102 GLU A C 1
ATOM 837 O O . GLU A 1 102 ? 1.787 -0.397 4.382 1.00 87.44 102 GLU A O 1
ATOM 842 N N . TYR A 1 103 ? 0.793 1.368 3.427 1.00 90.38 103 TYR A N 1
ATOM 843 C CA . TYR A 1 103 ? 1.717 1.460 2.292 1.00 90.38 103 TYR A CA 1
ATOM 844 C C . TYR A 1 103 ? 2.729 2.586 2.495 1.00 90.38 103 TYR A C 1
ATOM 846 O O . TYR A 1 103 ? 2.627 3.653 1.885 1.00 90.38 103 TYR A O 1
ATOM 854 N N . LEU A 1 104 ? 3.697 2.335 3.374 1.00 85.56 104 LEU A N 1
ATOM 855 C CA . LEU A 1 104 ? 4.691 3.325 3.803 1.00 85.56 104 LEU A CA 1
ATOM 856 C C . LEU A 1 104 ? 5.883 3.408 2.832 1.00 85.56 104 LEU A C 1
ATOM 858 O O . LEU A 1 104 ? 6.402 4.482 2.542 1.00 85.56 104 LEU A O 1
ATOM 862 N N . GLN A 1 105 ? 6.285 2.266 2.273 1.00 84.06 105 GLN A N 1
ATOM 863 C CA . GLN A 1 105 ? 7.492 2.114 1.453 1.00 84.06 105 GLN A CA 1
ATOM 864 C C . GLN A 1 105 ? 7.177 1.641 0.032 1.00 84.06 105 GLN A C 1
ATOM 866 O O . GLN A 1 105 ? 6.075 1.145 -0.246 1.00 84.06 105 GLN A O 1
ATOM 871 N N . LYS A 1 106 ? 8.168 1.792 -0.859 1.00 87.88 106 LYS A N 1
ATOM 872 C CA . LYS A 1 106 ? 8.051 1.353 -2.251 1.00 87.88 106 LYS A CA 1
ATOM 873 C C . LYS A 1 106 ? 7.879 -0.157 -2.361 1.00 87.88 106 LYS A C 1
ATOM 875 O O . LYS A 1 106 ? 8.480 -0.922 -1.607 1.00 87.88 106 LYS A O 1
ATOM 880 N N . SER A 1 107 ? 7.085 -0.590 -3.333 1.00 87.88 107 SER A N 1
ATOM 881 C CA . SER A 1 107 ? 7.044 -1.992 -3.742 1.00 87.88 107 SER A CA 1
ATOM 882 C C . SER A 1 107 ? 8.335 -2.396 -4.453 1.00 87.88 107 SER A C 1
ATOM 884 O O . SER A 1 107 ? 8.959 -1.597 -5.153 1.00 87.88 107 SER A O 1
ATOM 886 N N . ALA A 1 108 ? 8.684 -3.683 -4.383 1.00 83.88 108 ALA A N 1
ATOM 887 C CA . ALA A 1 108 ? 9.628 -4.253 -5.336 1.00 83.88 108 ALA A CA 1
ATOM 888 C C . ALA A 1 108 ? 9.088 -4.094 -6.772 1.00 83.88 108 ALA A C 1
ATOM 890 O O . ALA A 1 108 ? 7.874 -4.188 -6.999 1.00 83.88 108 ALA A O 1
ATOM 891 N N . LYS A 1 109 ? 9.994 -3.855 -7.730 1.00 82.56 109 LYS A N 1
ATOM 892 C CA . LYS A 1 109 ? 9.673 -3.788 -9.164 1.00 82.56 109 LYS A CA 1
ATOM 893 C C . LYS A 1 109 ? 9.316 -5.180 -9.694 1.00 82.56 109 LYS A C 1
ATOM 895 O O . LYS A 1 109 ? 9.966 -6.157 -9.325 1.00 82.56 109 LYS A O 1
ATOM 900 N N . ALA A 1 110 ? 8.334 -5.261 -10.591 1.00 79.44 110 ALA A N 1
ATOM 901 C CA . ALA A 1 110 ? 8.017 -6.490 -11.325 1.00 79.44 110 ALA A CA 1
ATOM 902 C C . ALA A 1 110 ? 8.605 -6.466 -12.739 1.00 79.44 110 ALA A C 1
ATOM 904 O O . ALA A 1 110 ? 9.067 -5.433 -13.221 1.00 79.44 110 ALA A O 1
ATOM 905 N N . LEU A 1 111 ? 8.562 -7.612 -13.415 1.00 81.94 111 LEU A N 1
ATOM 906 C CA . LEU A 1 111 ? 8.875 -7.722 -14.836 1.00 81.94 111 LEU A CA 1
ATOM 907 C C . LEU A 1 111 ? 7.623 -7.464 -15.684 1.00 81.94 111 LEU A C 1
ATOM 909 O O . LEU A 1 111 ? 6.516 -7.848 -15.305 1.00 81.94 111 LEU A O 1
ATOM 913 N N . VAL A 1 112 ? 7.793 -6.843 -16.851 1.00 82.81 112 VAL A N 1
ATOM 914 C CA . VAL A 1 112 ? 6.714 -6.720 -17.845 1.00 82.81 112 VAL A CA 1
ATOM 915 C C . VAL A 1 112 ? 6.339 -8.097 -18.436 1.00 82.81 112 VAL A C 1
ATOM 917 O O . VAL A 1 112 ? 7.199 -8.979 -18.497 1.00 82.81 112 VAL A O 1
ATOM 920 N N . PRO A 1 113 ? 5.094 -8.312 -18.919 1.00 78.06 113 PRO A N 1
ATOM 921 C CA . PRO A 1 113 ? 4.601 -9.633 -19.351 1.00 78.06 113 PRO A CA 1
ATOM 922 C C . PRO A 1 113 ? 5.427 -10.360 -20.428 1.00 78.06 113 PRO A C 1
ATOM 924 O O . PRO A 1 113 ? 5.347 -11.580 -20.525 1.00 78.06 113 PRO A O 1
ATOM 927 N N . ASN A 1 114 ? 6.243 -9.636 -21.202 1.00 82.81 114 ASN A N 1
ATOM 928 C CA . ASN A 1 114 ? 7.114 -10.190 -22.247 1.00 82.81 114 ASN A CA 1
ATOM 929 C C . ASN A 1 114 ? 8.608 -10.009 -21.947 1.00 82.81 114 ASN A C 1
ATOM 931 O O . ASN A 1 114 ? 9.441 -10.134 -22.846 1.00 82.81 114 ASN A O 1
ATOM 935 N N . ALA A 1 115 ? 8.966 -9.713 -20.692 1.00 85.12 115 ALA A N 1
ATOM 936 C CA . ALA A 1 115 ? 10.340 -9.399 -20.316 1.00 85.12 115 ALA A CA 1
ATOM 937 C C . ALA A 1 115 ? 11.322 -10.493 -20.741 1.00 85.12 115 ALA A C 1
ATOM 939 O O . ALA A 1 115 ? 12.412 -10.193 -21.218 1.00 85.12 115 ALA A O 1
ATOM 940 N N . TRP A 1 116 ? 10.933 -11.764 -20.619 1.00 83.31 116 TRP A N 1
ATOM 941 C CA . TRP A 1 116 ? 11.788 -12.873 -21.026 1.00 83.31 116 TRP A CA 1
ATOM 942 C C . TRP A 1 116 ? 12.066 -12.861 -22.531 1.00 83.31 116 TRP A C 1
ATOM 944 O O . TRP A 1 116 ? 13.223 -12.901 -22.940 1.00 83.31 116 TRP A O 1
ATOM 954 N N . GLN A 1 117 ? 11.019 -12.772 -23.352 1.00 87.56 117 GLN A N 1
ATOM 955 C CA . GLN A 1 117 ? 11.131 -12.758 -24.808 1.00 87.56 117 GLN A CA 1
ATOM 956 C C . GLN A 1 117 ? 11.940 -11.545 -25.279 1.00 87.56 117 GLN A C 1
ATOM 958 O O . GLN A 1 117 ? 12.894 -11.704 -26.037 1.00 87.56 117 GLN A O 1
ATOM 963 N N . GLU A 1 118 ? 11.627 -10.356 -24.763 1.00 86.50 118 GLU A N 1
ATOM 964 C CA . GLU A 1 118 ? 12.331 -9.119 -25.110 1.00 86.50 118 GLU A CA 1
ATOM 965 C C . GLU A 1 118 ? 13.809 -9.168 -24.691 1.00 86.50 118 GLU A C 1
ATOM 967 O O . GLU A 1 118 ? 14.681 -8.778 -25.469 1.00 86.50 118 GLU A O 1
ATOM 972 N N . THR A 1 119 ? 14.119 -9.724 -23.512 1.00 87.94 119 THR A N 1
ATOM 973 C CA . THR A 1 119 ? 15.510 -9.936 -23.073 1.00 87.94 119 THR A CA 1
ATOM 974 C C . THR A 1 119 ? 16.260 -10.834 -24.051 1.00 87.94 119 THR A C 1
ATOM 976 O O . THR A 1 119 ? 17.371 -10.501 -24.463 1.00 87.94 119 THR A O 1
ATOM 979 N N . GLN A 1 120 ? 15.665 -11.967 -24.437 1.00 89.44 120 GLN A N 1
ATOM 980 C CA . GLN A 1 120 ? 16.294 -12.909 -25.365 1.00 89.44 120 GLN A CA 1
ATOM 981 C C . GLN A 1 120 ? 16.556 -12.252 -26.722 1.00 89.44 120 GLN A C 1
ATOM 983 O O . GLN A 1 120 ? 17.660 -12.354 -27.249 1.00 89.44 120 GLN A O 1
ATOM 988 N N . GLU A 1 121 ? 15.588 -11.514 -27.264 1.00 89.81 121 GLU A N 1
ATOM 989 C CA . GLU A 1 121 ? 15.752 -10.814 -28.540 1.00 89.81 121 GLU A CA 1
ATOM 990 C C . GLU A 1 121 ? 16.847 -9.744 -28.502 1.00 89.81 121 GLU A C 1
ATOM 992 O O . GLU A 1 121 ? 17.561 -9.551 -29.487 1.00 89.81 121 GLU A O 1
ATOM 997 N N . VAL A 1 122 ? 16.973 -9.006 -27.398 1.00 89.75 122 VAL A N 1
ATOM 998 C CA . VAL A 1 122 ? 18.036 -8.003 -27.239 1.00 89.75 122 VAL A CA 1
ATOM 999 C C . VAL A 1 122 ? 19.399 -8.682 -27.118 1.00 89.75 122 VAL A C 1
ATOM 1001 O O . VAL A 1 122 ? 20.338 -8.282 -27.802 1.00 89.75 122 VAL A O 1
ATOM 1004 N N . ILE A 1 123 ? 19.504 -9.745 -26.318 1.00 91.56 123 ILE A N 1
ATOM 1005 C CA . ILE A 1 123 ? 20.750 -10.500 -26.154 1.00 91.56 123 ILE A CA 1
ATOM 1006 C C . ILE A 1 123 ? 21.196 -11.129 -27.477 1.00 91.56 123 ILE A C 1
ATOM 1008 O O . ILE A 1 123 ? 22.369 -11.023 -27.828 1.00 91.56 123 ILE A O 1
ATOM 1012 N N . GLU A 1 124 ? 20.296 -11.776 -28.220 1.00 93.44 124 GLU A N 1
ATOM 1013 C CA . GLU A 1 124 ? 20.648 -12.424 -29.488 1.00 93.44 124 GLU A CA 1
ATOM 1014 C C . GLU A 1 124 ? 21.078 -11.412 -30.554 1.00 93.44 124 GLU A C 1
ATOM 1016 O O . GLU A 1 124 ? 22.064 -11.651 -31.253 1.00 93.44 124 GLU A O 1
ATOM 1021 N N . ARG A 1 125 ? 20.421 -10.247 -30.627 1.00 90.94 125 ARG A N 1
ATOM 1022 C CA . ARG A 1 125 ? 20.863 -9.149 -31.500 1.00 90.94 125 ARG A CA 1
ATOM 1023 C C . ARG A 1 125 ? 22.260 -8.659 -31.124 1.00 90.94 125 ARG A C 1
ATOM 1025 O O . ARG A 1 125 ? 23.145 -8.660 -31.973 1.00 90.94 125 ARG A O 1
ATOM 1032 N N . SER A 1 126 ? 22.504 -8.360 -29.848 1.00 91.25 126 SER A N 1
ATOM 1033 C CA . SER A 1 126 ? 23.829 -7.917 -29.398 1.00 91.25 126 SER A CA 1
ATOM 1034 C C . SER A 1 126 ? 24.915 -8.979 -29.613 1.00 91.25 126 SER A C 1
ATOM 1036 O O . SER A 1 126 ? 26.042 -8.635 -29.964 1.00 91.25 126 SER A O 1
ATOM 1038 N N . LYS A 1 127 ? 24.603 -10.275 -29.456 1.00 92.81 127 LYS A N 1
ATOM 1039 C CA . LYS A 1 127 ? 25.534 -11.367 -29.794 1.00 92.81 127 LYS A CA 1
ATOM 1040 C C . LYS A 1 127 ? 25.893 -11.360 -31.277 1.00 92.81 127 LYS A C 1
ATOM 1042 O O . LYS A 1 127 ? 27.067 -11.518 -31.601 1.00 92.81 127 LYS A O 1
ATOM 1047 N N . GLN A 1 128 ? 24.906 -11.201 -32.160 1.00 91.88 128 GLN A N 1
ATOM 1048 C CA . GLN A 1 128 ? 25.127 -11.150 -33.608 1.00 91.88 128 GLN A CA 1
ATOM 1049 C C . GLN A 1 128 ? 25.981 -9.944 -34.003 1.00 91.88 128 GLN A C 1
ATOM 1051 O O . GLN A 1 128 ? 26.930 -10.108 -34.769 1.00 91.88 128 GLN A O 1
ATOM 1056 N N . ASP A 1 129 ? 25.704 -8.774 -33.428 1.00 89.12 129 ASP A N 1
ATOM 1057 C CA . ASP A 1 129 ? 26.468 -7.551 -33.681 1.00 89.12 129 ASP A CA 1
ATOM 1058 C C . ASP A 1 129 ? 27.931 -7.713 -33.243 1.00 89.12 129 ASP A C 1
ATOM 1060 O O . ASP A 1 129 ? 28.853 -7.503 -34.035 1.00 89.12 129 ASP A O 1
ATOM 1064 N N . ILE A 1 130 ? 28.164 -8.183 -32.011 1.00 92.31 130 ILE A N 1
ATOM 1065 C CA . ILE A 1 130 ? 29.516 -8.408 -31.478 1.00 92.31 130 ILE A CA 1
ATOM 1066 C C . ILE A 1 130 ? 30.254 -9.477 -32.294 1.00 92.31 130 ILE A C 1
ATOM 1068 O O . ILE A 1 130 ? 31.408 -9.276 -32.672 1.00 92.31 130 ILE A O 1
ATOM 1072 N N . ALA A 1 131 ? 29.605 -10.603 -32.602 1.00 93.00 131 ALA A N 1
ATOM 1073 C CA . ALA A 1 131 ? 30.210 -11.665 -33.401 1.00 93.00 131 ALA A CA 1
ATOM 1074 C C . ALA A 1 131 ? 30.569 -11.183 -34.815 1.00 93.00 131 ALA A C 1
ATOM 1076 O O . ALA A 1 131 ? 31.634 -11.532 -35.328 1.00 93.00 131 ALA A O 1
ATOM 1077 N N . GLY A 1 132 ? 29.716 -10.354 -35.424 1.00 91.88 132 GLY A N 1
ATOM 1078 C CA . GLY A 1 132 ? 29.967 -9.740 -36.724 1.00 91.88 132 GLY A CA 1
ATOM 1079 C C . GLY A 1 132 ? 31.214 -8.861 -36.709 1.00 91.88 132 GLY A C 1
ATOM 1080 O O . GLY A 1 132 ? 32.084 -9.012 -37.569 1.00 91.88 132 GLY A O 1
ATOM 1081 N N . VAL A 1 133 ? 31.349 -8.000 -35.700 1.00 91.69 133 VAL A N 1
ATOM 1082 C CA . VAL A 1 133 ? 32.503 -7.100 -35.576 1.00 91.69 133 VAL A CA 1
ATOM 1083 C C . VAL A 1 133 ? 33.790 -7.863 -35.237 1.00 91.69 133 VAL A C 1
ATOM 1085 O O . VAL A 1 133 ? 34.835 -7.596 -35.832 1.00 91.69 133 VAL A O 1
ATOM 1088 N N . ILE A 1 134 ? 33.728 -8.879 -34.368 1.00 91.75 134 ILE A N 1
ATOM 1089 C CA . ILE A 1 134 ? 34.869 -9.773 -34.100 1.00 91.75 134 ILE A CA 1
ATOM 1090 C C . ILE A 1 134 ? 35.297 -10.500 -35.379 1.00 91.75 134 ILE A C 1
ATOM 1092 O O . ILE A 1 134 ? 36.491 -10.598 -35.661 1.00 91.75 134 ILE A O 1
ATOM 1096 N N . GLY A 1 135 ? 34.343 -10.989 -36.175 1.00 91.94 135 GLY A N 1
ATOM 1097 C CA . GLY A 1 135 ? 34.624 -11.633 -37.457 1.00 91.94 135 GLY A CA 1
ATOM 1098 C C . GLY A 1 135 ? 35.312 -10.691 -38.449 1.00 91.94 135 GLY A C 1
ATOM 1099 O O . GLY A 1 135 ? 36.284 -11.086 -39.094 1.00 91.94 135 GLY A O 1
ATOM 1100 N N . GLN A 1 136 ? 34.859 -9.436 -38.532 1.00 87.12 136 GLN A N 1
ATOM 1101 C CA . GLN A 1 136 ? 35.490 -8.402 -39.360 1.00 87.12 136 GLN A CA 1
ATOM 1102 C C . GLN A 1 136 ? 36.920 -8.097 -38.900 1.00 87.12 136 GLN A C 1
ATOM 1104 O O . GLN A 1 136 ? 37.831 -8.059 -39.727 1.00 87.12 136 GLN A O 1
ATOM 1109 N N . PHE A 1 137 ? 37.136 -7.956 -37.590 1.00 91.06 137 PHE A N 1
ATOM 1110 C CA . PHE A 1 137 ? 38.465 -7.751 -37.016 1.00 91.06 137 PHE A CA 1
ATOM 1111 C C . PHE A 1 137 ? 39.404 -8.929 -37.297 1.00 91.06 137 PHE A C 1
ATOM 1113 O O . PHE A 1 137 ? 40.521 -8.737 -37.775 1.00 91.06 137 PHE A O 1
ATOM 1120 N N . ALA A 1 138 ? 38.943 -10.159 -37.054 1.00 89.50 138 ALA A N 1
ATOM 1121 C CA . ALA A 1 138 ? 39.721 -11.367 -37.306 1.00 89.50 138 ALA A CA 1
ATOM 1122 C C . ALA A 1 138 ? 40.085 -11.509 -38.792 1.00 89.50 138 ALA A C 1
ATOM 1124 O O . ALA A 1 138 ? 41.213 -11.877 -39.117 1.00 89.50 138 ALA A O 1
ATOM 1125 N N . GLY A 1 139 ? 39.159 -11.172 -39.695 1.00 89.62 139 GLY A N 1
ATOM 1126 C CA . GLY A 1 139 ? 39.414 -11.131 -41.134 1.00 89.62 139 GLY A CA 1
ATOM 1127 C C . GLY A 1 139 ? 40.464 -10.087 -41.522 1.00 89.62 139 GLY A C 1
ATOM 1128 O O . GLY A 1 139 ? 41.375 -10.398 -42.290 1.00 89.62 139 GLY A O 1
ATOM 1129 N N . ALA A 1 140 ? 40.383 -8.878 -40.958 1.00 86.88 140 ALA A N 1
ATOM 1130 C CA . ALA A 1 140 ? 41.367 -7.817 -41.175 1.00 86.88 140 ALA A CA 1
ATOM 1131 C C . ALA A 1 140 ? 42.767 -8.230 -40.687 1.00 86.88 140 ALA A C 1
ATOM 1133 O O . ALA A 1 140 ? 43.743 -8.096 -41.426 1.00 86.88 140 ALA A O 1
ATOM 1134 N N . ALA A 1 141 ? 42.855 -8.816 -39.490 1.00 87.12 141 ALA A N 1
ATOM 1135 C CA . ALA A 1 141 ? 44.105 -9.315 -38.924 1.00 87.12 141 ALA A CA 1
ATOM 1136 C C . ALA A 1 141 ? 44.709 -10.468 -39.749 1.00 87.12 141 ALA A C 1
ATOM 1138 O O . ALA A 1 141 ? 45.908 -10.476 -40.022 1.00 87.12 141 ALA A O 1
ATOM 1139 N N . ALA A 1 142 ? 43.888 -11.426 -40.192 1.00 88.38 142 ALA A N 1
ATOM 1140 C CA . ALA A 1 142 ? 44.345 -12.569 -40.985 1.00 88.38 142 ALA A CA 1
ATOM 1141 C C . ALA A 1 142 ? 44.759 -12.193 -42.419 1.00 88.38 142 ALA A C 1
ATOM 1143 O O . ALA A 1 142 ? 45.591 -12.874 -43.017 1.00 88.38 142 ALA A O 1
ATOM 1144 N N . GLY A 1 143 ? 44.199 -11.114 -42.973 1.00 85.44 143 GLY A N 1
ATOM 1145 C CA . GLY A 1 143 ? 44.504 -10.637 -44.324 1.00 85.44 143 GLY A CA 1
ATOM 1146 C C . GLY A 1 143 ? 45.915 -10.064 -44.496 1.00 85.44 143 GLY A C 1
ATOM 1147 O O . GLY A 1 143 ? 46.342 -9.857 -45.629 1.00 85.44 143 GLY A O 1
ATOM 1148 N N . GLY A 1 144 ? 46.641 -9.798 -43.401 1.00 80.25 144 GLY A N 1
ATOM 1149 C CA . GLY A 1 144 ? 48.029 -9.317 -43.424 1.00 80.25 144 GLY A CA 1
ATOM 1150 C C . GLY A 1 144 ? 48.220 -7.895 -43.970 1.00 80.25 144 GLY A C 1
ATOM 1151 O O . GLY A 1 144 ? 49.354 -7.478 -44.187 1.00 80.25 144 GLY A O 1
ATOM 1152 N N . GLY A 1 145 ? 47.129 -7.160 -44.212 1.00 78.62 145 GLY A N 1
ATOM 1153 C CA . GLY A 1 145 ? 47.144 -5.806 -44.777 1.00 78.62 145 GLY A CA 1
ATOM 1154 C C . GLY A 1 145 ? 47.301 -4.676 -43.755 1.00 78.62 145 GLY A C 1
ATOM 1155 O O . GLY A 1 145 ? 47.384 -3.524 -44.164 1.00 78.62 145 GLY A O 1
ATOM 1156 N N . PHE A 1 146 ? 47.340 -4.996 -42.460 1.00 84.94 146 PHE A N 1
ATOM 1157 C CA . PHE A 1 146 ? 47.428 -4.034 -41.360 1.00 84.94 146 PHE A CA 1
ATOM 1158 C C . PHE A 1 146 ? 48.653 -4.325 -40.492 1.00 84.94 146 PHE A C 1
ATOM 1160 O O . PHE A 1 146 ? 48.974 -5.486 -40.218 1.00 84.94 146 PHE A O 1
ATOM 1167 N N . SER A 1 147 ? 49.330 -3.272 -40.044 1.00 87.62 147 SER A N 1
ATOM 1168 C CA . SER A 1 147 ? 50.383 -3.357 -39.034 1.00 87.62 147 SER A CA 1
ATOM 1169 C C . SER A 1 147 ? 49.805 -3.640 -37.641 1.00 87.62 147 SER A C 1
ATOM 1171 O O . SER A 1 147 ? 48.611 -3.471 -37.392 1.00 87.62 147 SER A O 1
ATOM 1173 N N . GLY A 1 148 ? 50.657 -4.077 -36.707 1.00 84.69 148 GLY A N 1
ATOM 1174 C CA . GLY A 1 148 ? 50.236 -4.351 -35.328 1.00 84.69 148 GLY A CA 1
ATOM 1175 C C . GLY A 1 148 ? 49.607 -3.134 -34.638 1.00 84.69 148 GLY A C 1
ATOM 1176 O O . GLY A 1 148 ? 48.608 -3.289 -33.943 1.00 84.69 148 GLY A O 1
ATOM 1177 N N . ASP A 1 149 ? 50.136 -1.935 -34.888 1.00 88.12 149 ASP A N 1
ATOM 1178 C CA . ASP A 1 149 ? 49.629 -0.691 -34.297 1.00 88.12 149 ASP A CA 1
ATOM 1179 C C . ASP A 1 149 ? 48.260 -0.296 -34.880 1.00 88.12 149 ASP A C 1
ATOM 1181 O O . ASP A 1 149 ? 47.356 0.071 -34.132 1.00 88.12 149 ASP A O 1
ATOM 1185 N N . GLU A 1 150 ? 48.057 -0.465 -36.192 1.00 88.12 150 GLU A N 1
ATOM 1186 C CA . GLU A 1 150 ? 46.758 -0.227 -36.844 1.00 88.12 150 GLU A CA 1
ATOM 1187 C C . GLU A 1 150 ? 45.686 -1.216 -36.364 1.00 88.12 150 GLU A C 1
ATOM 1189 O O . GLU A 1 150 ? 44.528 -0.843 -36.180 1.00 88.12 150 GLU A O 1
ATOM 1194 N N . LEU A 1 151 ? 46.060 -2.476 -36.110 1.00 88.44 151 LEU A N 1
ATOM 1195 C CA . LEU A 1 151 ? 45.153 -3.458 -35.512 1.00 88.44 151 LEU A CA 1
ATOM 1196 C C . LEU A 1 151 ? 44.798 -3.097 -34.065 1.00 88.44 151 LEU A C 1
ATOM 1198 O O . LEU A 1 151 ? 43.652 -3.287 -33.658 1.00 88.44 151 LEU A O 1
ATOM 1202 N N . MET A 1 152 ? 45.740 -2.554 -33.291 1.00 89.06 152 MET A N 1
ATOM 1203 C CA . MET A 1 152 ? 45.458 -2.076 -31.936 1.00 89.06 152 MET A CA 1
ATOM 1204 C C . MET A 1 152 ? 44.496 -0.885 -31.951 1.00 89.06 152 MET A C 1
ATOM 1206 O O . MET A 1 152 ? 43.525 -0.887 -31.194 1.00 89.06 152 MET A O 1
ATOM 1210 N N . GLU A 1 153 ? 44.700 0.085 -32.842 1.00 90.44 153 GLU A N 1
ATOM 1211 C CA . GLU A 1 153 ? 43.787 1.220 -32.998 1.00 90.44 153 GLU A CA 1
ATOM 1212 C C . GLU A 1 153 ? 42.388 0.766 -33.440 1.00 90.44 153 GLU A C 1
ATOM 1214 O O . GLU A 1 153 ? 41.391 1.136 -32.816 1.00 90.44 153 GLU A O 1
ATOM 1219 N N . LEU A 1 154 ? 42.307 -0.114 -34.444 1.00 88.38 154 LEU A N 1
ATOM 1220 C CA . LEU A 1 154 ? 41.046 -0.695 -34.905 1.00 88.38 154 LEU A CA 1
ATOM 1221 C C . LEU A 1 154 ? 40.324 -1.448 -33.780 1.00 88.38 154 LEU A C 1
ATOM 1223 O O . LEU A 1 154 ? 39.109 -1.326 -33.643 1.00 88.38 154 LEU A O 1
ATOM 1227 N N . SER A 1 155 ? 41.057 -2.199 -32.952 1.00 89.94 155 SER A N 1
ATOM 1228 C CA . SER A 1 155 ? 40.480 -2.908 -31.805 1.00 89.94 155 SER A CA 1
ATOM 1229 C C . SER A 1 155 ? 39.854 -1.943 -30.793 1.00 89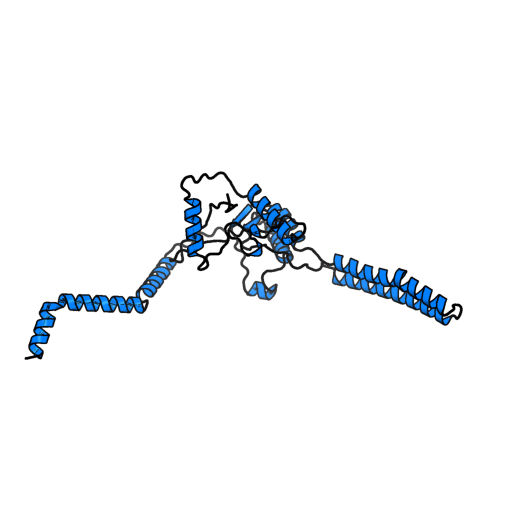.94 155 SER A C 1
ATOM 1231 O O . SER A 1 155 ? 38.744 -2.189 -30.322 1.00 89.94 155 SER A O 1
ATOM 1233 N N . SER A 1 156 ? 40.511 -0.809 -30.526 1.00 92.12 156 SER A N 1
ATOM 1234 C CA . SER A 1 156 ? 39.994 0.225 -29.627 1.00 92.12 156 SER A CA 1
ATOM 1235 C C . SER A 1 156 ? 38.730 0.864 -30.198 1.00 92.12 156 SER A C 1
ATOM 1237 O O . SER A 1 156 ? 37.721 0.960 -29.502 1.00 92.12 156 SER A O 1
ATOM 1239 N N . GLN A 1 157 ? 38.745 1.221 -31.487 1.00 90.38 157 GLN A N 1
ATOM 1240 C CA . GLN A 1 157 ? 37.581 1.793 -32.174 1.00 90.38 157 GLN A CA 1
ATOM 1241 C C . GLN A 1 157 ? 36.396 0.819 -32.206 1.00 90.38 157 GLN A C 1
ATOM 1243 O O . GLN A 1 157 ? 35.247 1.229 -32.061 1.00 90.38 157 GLN A O 1
ATOM 1248 N N . ILE A 1 158 ? 36.662 -0.479 -32.362 1.00 91.00 158 ILE A N 1
ATOM 1249 C CA . ILE A 1 158 ? 35.646 -1.533 -32.308 1.00 91.00 158 ILE A CA 1
ATOM 1250 C C . ILE A 1 158 ? 35.022 -1.630 -30.916 1.00 91.00 158 ILE A C 1
ATOM 1252 O O . ILE A 1 158 ? 33.796 -1.695 -30.787 1.00 91.00 158 ILE A O 1
ATOM 1256 N N . VAL A 1 159 ? 35.852 -1.643 -29.873 1.00 92.12 159 VAL A N 1
ATOM 1257 C CA . VAL A 1 159 ? 35.365 -1.753 -28.498 1.00 92.12 159 VAL A CA 1
ATOM 1258 C C . VAL A 1 159 ? 34.526 -0.531 -28.134 1.00 92.12 159 VAL A C 1
ATOM 1260 O O . VAL A 1 159 ? 33.401 -0.687 -27.664 1.00 92.12 159 VAL A O 1
ATOM 1263 N N . GLU A 1 160 ? 35.024 0.673 -28.406 1.00 93.25 160 GLU A N 1
ATOM 1264 C CA . GLU A 1 160 ? 34.329 1.918 -28.070 1.00 93.25 160 GLU A CA 1
ATOM 1265 C C . GLU A 1 160 ? 33.104 2.181 -28.952 1.00 93.25 160 GLU A C 1
ATOM 1267 O O . GLU A 1 160 ? 32.077 2.635 -28.452 1.00 93.25 160 GLU A O 1
ATOM 1272 N N . GLY A 1 161 ? 33.190 1.892 -30.251 1.00 90.25 161 GLY A N 1
ATOM 1273 C CA . GLY A 1 161 ? 32.150 2.226 -31.222 1.00 90.25 161 GLY A CA 1
ATOM 1274 C C . GLY A 1 161 ? 31.052 1.176 -31.377 1.00 90.25 161 GLY A C 1
ATOM 1275 O O . GLY A 1 161 ? 29.956 1.519 -31.816 1.00 90.25 161 GLY A O 1
ATOM 1276 N N . TYR A 1 162 ? 31.317 -0.087 -31.023 1.00 88.06 162 TYR A N 1
ATOM 1277 C CA . TYR A 1 162 ? 30.379 -1.189 -31.268 1.00 88.06 162 TYR A CA 1
ATOM 1278 C C . TYR A 1 162 ? 30.143 -2.067 -30.040 1.00 88.06 162 TYR A C 1
ATOM 1280 O O . TYR A 1 162 ? 28.989 -2.290 -29.676 1.00 88.06 162 TYR A O 1
ATOM 1288 N N . VAL A 1 163 ? 31.198 -2.547 -29.371 1.00 90.38 163 VAL A N 1
ATOM 1289 C CA . VAL A 1 163 ? 31.034 -3.485 -28.244 1.00 90.38 163 VAL A CA 1
ATOM 1290 C C . VAL A 1 163 ? 30.390 -2.799 -27.040 1.00 90.38 163 VAL A C 1
ATOM 1292 O O . VAL A 1 163 ? 29.370 -3.278 -26.546 1.00 90.38 163 VAL A O 1
ATOM 1295 N N . ASN A 1 164 ? 30.940 -1.669 -26.591 1.00 93.38 164 ASN A N 1
ATOM 1296 C CA . ASN A 1 164 ? 30.399 -0.927 -25.452 1.00 93.38 164 ASN A CA 1
ATOM 1297 C C . ASN A 1 164 ? 28.950 -0.473 -25.714 1.00 93.38 164 ASN A C 1
ATOM 1299 O O . ASN A 1 164 ? 28.094 -0.795 -24.891 1.00 93.38 164 ASN A O 1
ATOM 1303 N N . PRO A 1 165 ? 28.608 0.134 -26.870 1.00 91.75 165 PRO A N 1
ATOM 1304 C CA . PRO A 1 165 ? 27.220 0.465 -27.195 1.00 91.75 165 PRO A CA 1
ATOM 1305 C C . PRO A 1 165 ? 26.272 -0.739 -27.238 1.00 91.75 165 PRO A C 1
ATOM 1307 O O . PRO A 1 165 ? 25.135 -0.632 -26.781 1.00 91.75 165 PRO A O 1
ATOM 1310 N N . ALA A 1 166 ? 26.708 -1.894 -27.755 1.00 89.88 166 ALA A N 1
ATOM 1311 C CA . ALA A 1 166 ? 25.882 -3.104 -27.779 1.00 89.88 166 ALA A CA 1
ATOM 1312 C C . ALA A 1 166 ? 25.584 -3.634 -26.364 1.00 89.88 166 ALA A C 1
ATOM 1314 O O . ALA A 1 166 ? 24.470 -4.097 -26.098 1.00 89.88 166 ALA A O 1
ATOM 1315 N N . LEU A 1 167 ? 26.556 -3.540 -25.449 1.00 91.06 167 LEU A N 1
ATOM 1316 C CA . LEU A 1 167 ? 26.386 -3.880 -24.033 1.00 91.06 167 LEU A CA 1
ATOM 1317 C C . LEU A 1 167 ? 25.526 -2.844 -23.293 1.00 91.06 167 LEU A C 1
ATOM 1319 O O . LEU A 1 167 ? 24.635 -3.218 -22.528 1.00 91.06 167 LEU A O 1
ATOM 1323 N N . ASP A 1 168 ? 25.724 -1.553 -23.562 1.00 91.00 168 ASP A N 1
ATOM 1324 C CA . ASP A 1 168 ? 24.892 -0.479 -23.016 1.00 91.00 168 ASP A CA 1
ATOM 1325 C C . ASP A 1 168 ? 23.436 -0.612 -23.462 1.00 91.00 168 ASP A C 1
ATOM 1327 O O . ASP A 1 168 ? 22.521 -0.401 -22.666 1.00 91.00 168 ASP A O 1
ATOM 1331 N N . ASN A 1 169 ? 23.199 -1.033 -24.705 1.00 87.94 169 ASN A N 1
ATOM 1332 C CA . ASN A 1 169 ? 21.854 -1.288 -25.201 1.00 87.94 169 ASN A CA 1
ATOM 1333 C C . ASN A 1 169 ? 21.175 -2.448 -24.452 1.00 87.94 169 ASN A C 1
ATOM 1335 O O . ASN A 1 169 ? 19.994 -2.344 -24.118 1.00 87.94 169 ASN A O 1
ATOM 1339 N N . ILE A 1 170 ? 21.910 -3.517 -24.110 1.00 88.56 170 ILE A N 1
ATOM 1340 C CA . ILE A 1 170 ? 21.383 -4.587 -23.244 1.00 88.56 170 ILE A CA 1
ATOM 1341 C C . ILE A 1 170 ? 20.986 -4.013 -21.883 1.00 88.56 170 ILE A C 1
ATOM 1343 O O . ILE A 1 170 ? 19.878 -4.272 -21.411 1.00 88.56 170 ILE A O 1
ATOM 1347 N N . ARG A 1 171 ? 21.855 -3.208 -21.262 1.00 87.12 171 ARG A N 1
ATOM 1348 C CA . ARG A 1 171 ? 21.588 -2.588 -19.956 1.00 87.12 171 ARG A CA 1
ATOM 1349 C C . ARG A 1 171 ? 20.338 -1.706 -19.992 1.00 87.12 171 ARG A C 1
ATOM 1351 O O . ARG A 1 171 ? 19.432 -1.902 -19.189 1.00 87.12 171 ARG A O 1
ATOM 1358 N N . ILE A 1 172 ? 20.263 -0.780 -20.949 1.00 86.12 172 ILE A N 1
ATOM 1359 C CA . ILE A 1 172 ? 19.130 0.146 -21.118 1.00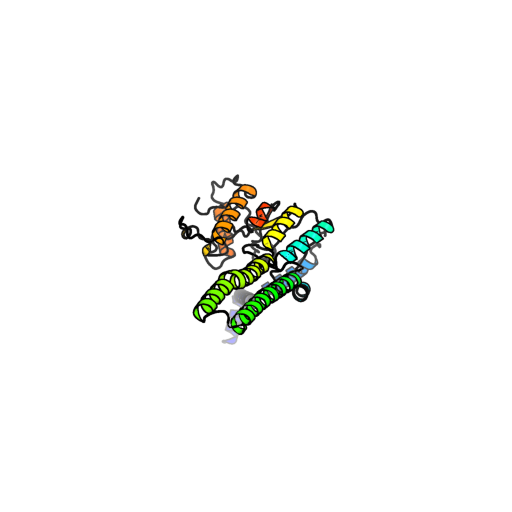 86.12 172 ILE A CA 1
ATOM 1360 C C . ILE A 1 172 ? 17.838 -0.616 -21.414 1.00 86.12 172 ILE A C 1
ATOM 1362 O O . ILE A 1 172 ? 16.779 -0.265 -20.898 1.00 86.12 172 ILE A O 1
ATOM 1366 N N . SER A 1 173 ? 17.909 -1.646 -22.256 1.00 84.69 173 SER A N 1
ATOM 1367 C CA . SER A 1 173 ? 16.738 -2.454 -22.587 1.00 84.69 173 SER A CA 1
ATOM 1368 C C . SER A 1 173 ? 16.248 -3.224 -21.369 1.00 84.69 173 SER A C 1
ATOM 1370 O O . SER A 1 173 ? 15.055 -3.200 -21.107 1.00 84.69 173 SER A O 1
ATOM 1372 N N . THR A 1 174 ? 17.153 -3.812 -20.580 1.00 81.12 174 THR A N 1
ATOM 1373 C CA . THR A 1 174 ? 16.812 -4.534 -19.342 1.00 81.12 174 THR A CA 1
ATOM 1374 C C . THR A 1 174 ? 16.115 -3.623 -18.329 1.00 81.12 174 THR A C 1
ATOM 1376 O O . THR A 1 174 ? 15.142 -4.039 -17.705 1.00 81.12 174 THR A O 1
ATOM 1379 N N . ASP A 1 175 ? 16.532 -2.359 -18.215 1.00 79.62 175 ASP A N 1
ATOM 1380 C CA . ASP A 1 175 ? 15.876 -1.372 -17.344 1.00 79.62 175 ASP A CA 1
ATOM 1381 C C . ASP A 1 175 ? 14.403 -1.137 -17.729 1.00 79.62 175 ASP A C 1
ATOM 1383 O O . ASP A 1 175 ? 13.534 -1.031 -16.857 1.00 79.62 175 ASP A O 1
ATOM 1387 N N . LYS A 1 176 ? 14.100 -1.131 -19.035 1.00 80.00 176 LYS A N 1
ATOM 1388 C CA . LYS A 1 176 ? 12.732 -0.986 -19.569 1.00 80.00 176 LYS A CA 1
ATOM 1389 C C . LYS A 1 176 ? 11.852 -2.213 -19.343 1.00 80.00 176 LYS A C 1
ATOM 1391 O O . LYS A 1 176 ? 10.637 -2.111 -19.481 1.00 80.00 176 LYS A O 1
ATOM 1396 N N . LEU A 1 177 ? 12.444 -3.354 -18.994 1.00 82.56 177 LEU A N 1
ATOM 1397 C CA . LEU A 1 177 ? 11.697 -4.571 -18.674 1.00 82.56 177 LEU A CA 1
ATOM 1398 C C . LEU A 1 177 ? 11.164 -4.570 -17.243 1.00 82.56 177 LEU A C 1
ATOM 1400 O O . LEU A 1 177 ? 10.387 -5.455 -16.881 1.00 82.56 177 LEU A O 1
ATOM 1404 N N . SER A 1 178 ? 11.573 -3.592 -16.434 1.00 83.25 178 SER A N 1
ATOM 1405 C CA . SER A 1 178 ? 11.027 -3.388 -15.102 1.00 83.25 178 SER A CA 1
ATOM 1406 C C . SER A 1 178 ? 9.763 -2.526 -15.156 1.00 83.25 178 SER A C 1
ATOM 1408 O O . SER A 1 178 ? 9.726 -1.482 -15.806 1.00 83.25 178 SER A O 1
ATOM 1410 N N . ARG A 1 179 ? 8.717 -2.962 -14.456 1.00 85.50 179 ARG A N 1
ATOM 1411 C CA . ARG A 1 179 ? 7.500 -2.193 -14.198 1.00 85.50 179 ARG A CA 1
ATOM 1412 C C . ARG A 1 179 ? 7.561 -1.619 -12.789 1.00 85.50 179 ARG A C 1
ATOM 1414 O O . ARG A 1 179 ? 7.843 -2.342 -11.829 1.00 85.50 179 ARG A O 1
ATOM 1421 N N . ASP A 1 180 ? 7.245 -0.334 -12.669 1.00 90.50 180 ASP A N 1
ATOM 1422 C CA . ASP A 1 180 ? 6.970 0.281 -11.376 1.00 90.50 180 ASP A CA 1
ATOM 1423 C C . ASP A 1 180 ? 5.577 -0.158 -10.894 1.00 90.50 180 ASP A C 1
ATOM 1425 O O . ASP A 1 180 ? 4.542 0.204 -11.462 1.00 90.50 180 ASP A O 1
ATOM 1429 N N . ASN A 1 181 ? 5.564 -1.011 -9.871 1.00 92.56 181 ASN A N 1
ATOM 1430 C CA . ASN A 1 181 ? 4.333 -1.563 -9.322 1.00 92.56 181 ASN A CA 1
ATOM 1431 C C . ASN A 1 181 ? 3.538 -0.531 -8.518 1.00 92.56 181 ASN A C 1
ATOM 1433 O O . ASN A 1 181 ? 2.313 -0.635 -8.469 1.00 92.56 181 ASN A O 1
ATOM 1437 N N . ASP A 1 182 ? 4.204 0.465 -7.930 1.00 93.75 182 ASP A N 1
ATOM 1438 C CA . ASP A 1 182 ? 3.520 1.541 -7.220 1.00 93.75 182 ASP A CA 1
ATOM 1439 C C . ASP A 1 182 ? 2.823 2.458 -8.228 1.00 93.75 182 ASP A C 1
ATOM 1441 O O . ASP A 1 182 ? 1.660 2.803 -8.036 1.00 93.75 182 ASP A O 1
ATOM 1445 N N . GLU A 1 183 ? 3.466 2.769 -9.359 1.00 93.44 183 GLU A N 1
ATOM 1446 C CA . GLU A 1 183 ? 2.810 3.517 -10.438 1.00 93.44 183 GLU A CA 1
ATOM 1447 C C . GLU A 1 183 ? 1.591 2.757 -10.988 1.00 93.44 183 GLU A C 1
ATOM 1449 O O . GLU A 1 183 ? 0.517 3.338 -11.183 1.00 93.44 183 GLU A O 1
ATOM 1454 N N . TYR A 1 184 ? 1.726 1.447 -11.217 1.00 94.75 184 TYR A N 1
ATOM 1455 C CA . TYR A 1 184 ? 0.618 0.622 -11.698 1.00 94.75 184 TYR A CA 1
ATOM 1456 C C . TYR A 1 184 ? -0.550 0.586 -10.700 1.00 94.75 184 TYR A C 1
ATOM 1458 O O . TYR A 1 184 ? -1.711 0.775 -11.083 1.00 94.75 184 TYR A O 1
ATOM 1466 N N . PHE A 1 185 ? -0.251 0.417 -9.413 1.00 96.69 185 PHE A N 1
ATOM 1467 C CA . PHE A 1 185 ? -1.257 0.450 -8.361 1.00 96.69 185 PHE A CA 1
ATOM 1468 C C . PHE A 1 185 ? -1.918 1.824 -8.238 1.00 96.69 185 PHE A C 1
ATOM 1470 O O . PHE A 1 185 ? -3.143 1.897 -8.227 1.00 96.69 185 PHE A O 1
ATOM 1477 N N . ALA A 1 186 ? -1.152 2.916 -8.277 1.00 96.38 186 ALA A N 1
ATOM 1478 C CA . ALA A 1 186 ? -1.666 4.284 -8.249 1.00 96.38 186 ALA A CA 1
ATOM 1479 C C . ALA A 1 186 ? -2.647 4.571 -9.399 1.00 96.38 186 ALA A C 1
ATOM 1481 O O . ALA A 1 186 ? -3.748 5.081 -9.179 1.00 96.38 186 ALA A O 1
ATOM 1482 N N . ARG A 1 187 ? -2.303 4.170 -10.630 1.00 96.31 187 ARG A N 1
ATOM 1483 C CA . ARG A 1 187 ? -3.209 4.277 -11.790 1.00 96.31 187 ARG A CA 1
ATOM 1484 C C . ARG A 1 187 ? -4.471 3.440 -11.613 1.00 96.31 187 ARG A C 1
ATOM 1486 O O . ARG A 1 187 ? -5.538 3.824 -12.087 1.00 96.31 187 ARG A O 1
ATOM 1493 N N . THR A 1 188 ? -4.367 2.316 -10.916 1.00 97.12 188 THR A N 1
ATOM 1494 C CA . THR A 1 188 ? -5.519 1.463 -10.629 1.00 97.12 188 THR A CA 1
ATOM 1495 C C . THR A 1 188 ? -6.406 2.045 -9.529 1.00 97.12 188 THR A C 1
ATOM 1497 O O . THR A 1 188 ? -7.626 1.967 -9.645 1.00 97.12 188 THR A O 1
ATOM 1500 N N . LEU A 1 189 ? -5.837 2.702 -8.513 1.00 97.38 189 LEU A N 1
ATOM 1501 C CA . LEU A 1 189 ? -6.595 3.496 -7.538 1.00 97.38 189 LEU A CA 1
ATOM 1502 C C . LEU A 1 189 ? -7.381 4.602 -8.251 1.00 97.38 189 LEU A C 1
ATOM 1504 O O . LEU A 1 189 ? -8.587 4.727 -8.050 1.00 97.38 189 LEU A O 1
ATOM 1508 N N . GLN A 1 190 ? -6.731 5.323 -9.172 1.00 96.00 190 GLN A N 1
ATOM 1509 C CA . GLN A 1 190 ? -7.396 6.316 -10.017 1.00 96.00 190 GLN A CA 1
ATOM 1510 C C . GLN A 1 190 ? -8.516 5.693 -10.857 1.00 96.00 190 GLN A C 1
ATOM 1512 O O . GLN A 1 190 ? -9.610 6.252 -10.942 1.00 96.00 190 GLN A O 1
ATOM 1517 N N . TYR A 1 191 ? -8.254 4.537 -11.478 1.00 95.88 191 TYR A N 1
ATOM 1518 C CA . TYR A 1 191 ? -9.262 3.805 -12.233 1.00 95.88 191 TYR A CA 1
ATOM 1519 C C . TYR A 1 191 ? -10.435 3.415 -11.341 1.00 95.88 191 TYR A C 1
ATOM 1521 O O . TYR A 1 191 ? -11.568 3.598 -11.769 1.00 95.88 191 TYR A O 1
ATOM 1529 N N . MET A 1 192 ? -10.200 2.923 -10.120 1.00 96.19 192 MET A N 1
ATOM 1530 C CA . MET A 1 192 ? -11.242 2.575 -9.155 1.00 96.19 192 MET A CA 1
ATOM 1531 C C . MET A 1 192 ? -12.080 3.799 -8.773 1.00 96.19 192 MET A C 1
ATOM 1533 O O . MET A 1 192 ? -13.310 3.733 -8.851 1.00 96.19 192 MET A O 1
ATOM 1537 N N . GLY A 1 193 ? -11.424 4.913 -8.444 1.00 92.94 193 GLY A N 1
ATOM 1538 C CA . GLY A 1 193 ? -12.011 6.223 -8.147 1.00 92.94 193 GLY A CA 1
ATOM 1539 C C . GLY A 1 193 ? -12.520 6.385 -6.712 1.00 92.94 193 GLY A C 1
ATOM 1540 O O . GLY A 1 193 ? -12.448 7.479 -6.172 1.00 92.94 193 GLY A O 1
ATOM 1541 N N . ASN A 1 194 ? -12.970 5.297 -6.085 1.00 95.94 194 ASN A N 1
ATOM 1542 C CA . ASN A 1 194 ? -13.545 5.294 -4.739 1.00 95.94 194 ASN A CA 1
ATOM 1543 C C . ASN A 1 194 ? -12.750 4.347 -3.829 1.00 95.94 194 ASN A C 1
ATOM 1545 O O . ASN A 1 194 ? -13.156 3.206 -3.568 1.00 95.94 194 ASN A O 1
ATOM 1549 N N . THR A 1 195 ? -11.576 4.797 -3.395 1.00 96.81 195 THR A N 1
ATOM 1550 C CA . THR A 1 195 ? -10.685 4.012 -2.532 1.00 96.81 195 THR A CA 1
ATOM 1551 C C . THR A 1 195 ? -10.319 4.760 -1.264 1.00 96.81 195 THR A C 1
ATOM 1553 O O . THR A 1 195 ? -10.024 5.954 -1.315 1.00 96.81 195 THR A O 1
ATOM 1556 N N . TRP A 1 196 ? -10.259 4.041 -0.145 1.00 96.44 196 TRP A N 1
ATOM 1557 C CA . TRP A 1 196 ? -9.817 4.565 1.144 1.00 96.44 196 TRP A CA 1
ATOM 1558 C C . TRP A 1 196 ? -8.489 3.932 1.521 1.00 96.44 196 TRP A C 1
ATOM 1560 O O . TRP A 1 196 ? -8.406 2.713 1.672 1.00 96.44 196 TRP A O 1
ATOM 1570 N N . MET A 1 197 ? -7.460 4.764 1.661 1.00 95.50 197 MET A N 1
ATOM 1571 C CA . MET A 1 197 ? -6.114 4.319 2.017 1.00 95.50 197 MET A CA 1
ATOM 1572 C C . MET A 1 197 ? -5.898 4.410 3.519 1.00 95.50 197 MET A C 1
ATOM 1574 O O . MET A 1 197 ? -6.419 5.305 4.177 1.00 95.50 197 MET A O 1
ATOM 1578 N N . THR A 1 198 ? -5.099 3.514 4.072 1.00 92.06 198 THR A N 1
ATOM 1579 C CA . THR A 1 198 ? -4.794 3.523 5.499 1.00 92.06 198 THR A CA 1
ATOM 1580 C C . THR A 1 198 ? -3.801 4.629 5.860 1.00 92.06 198 THR A C 1
ATOM 1582 O O . THR A 1 198 ? -2.813 4.844 5.153 1.00 92.06 198 THR A O 1
ATOM 1585 N N . MET A 1 199 ? -4.038 5.301 6.986 1.00 88.12 199 MET A N 1
ATOM 1586 C CA . MET A 1 199 ? -3.032 6.077 7.705 1.00 88.12 199 MET A CA 1
ATOM 1587 C C . MET A 1 199 ? -2.820 5.488 9.098 1.00 88.12 199 MET A C 1
ATOM 1589 O O . MET A 1 199 ? -3.781 5.116 9.777 1.00 88.12 199 MET A O 1
ATOM 1593 N N . ASN A 1 200 ? -1.568 5.476 9.536 1.00 83.50 200 ASN A N 1
ATOM 1594 C CA . ASN A 1 200 ? -1.233 5.237 10.928 1.00 83.50 200 ASN A CA 1
ATOM 1595 C C . ASN A 1 200 ? -1.392 6.556 11.696 1.00 83.50 200 ASN A C 1
ATOM 1597 O O . ASN A 1 200 ? -0.922 7.599 11.248 1.00 83.50 200 ASN A O 1
ATOM 1601 N N . MET A 1 201 ? -2.045 6.532 12.853 1.00 79.00 201 MET A N 1
ATOM 1602 C CA . MET A 1 201 ? -2.190 7.691 13.749 1.00 79.00 201 MET A CA 1
ATOM 1603 C C . MET A 1 201 ? -1.021 7.820 14.736 1.00 79.00 201 MET A C 1
ATOM 1605 O O . MET A 1 201 ? -1.139 8.431 15.798 1.00 79.00 201 MET A O 1
ATOM 1609 N N . ARG A 1 202 ? 0.103 7.185 14.405 1.00 76.38 202 ARG A N 1
ATOM 1610 C CA . ARG A 1 202 ? 1.386 7.270 15.090 1.00 76.38 202 ARG A CA 1
ATOM 1611 C C . ARG A 1 202 ? 2.483 7.398 14.046 1.00 76.38 202 ARG A C 1
ATOM 1613 O O . ARG A 1 202 ? 2.347 6.914 12.921 1.00 76.38 202 ARG A O 1
ATOM 1620 N N . MET A 1 203 ? 3.588 8.004 14.446 1.00 72.56 203 MET A N 1
ATOM 1621 C CA . MET A 1 203 ? 4.840 7.850 13.714 1.00 72.56 203 MET A CA 1
ATOM 1622 C C . MET A 1 203 ? 5.394 6.452 13.997 1.00 72.56 203 MET A C 1
ATOM 1624 O O . MET A 1 203 ? 5.302 5.961 15.126 1.00 72.56 203 MET A O 1
ATOM 1628 N N . VAL A 1 204 ? 5.932 5.800 12.969 1.00 65.69 204 VAL A N 1
ATOM 1629 C CA . VAL A 1 204 ? 6.327 4.386 13.038 1.00 65.69 204 VAL A CA 1
ATOM 1630 C C . VAL A 1 204 ? 7.854 4.229 13.141 1.00 65.69 204 VAL A C 1
ATOM 1632 O O . VAL A 1 204 ? 8.299 3.172 13.577 1.00 65.69 204 VAL A O 1
ATOM 1635 N N . ASN A 1 205 ? 8.659 5.266 12.846 1.00 58.66 205 ASN A N 1
ATOM 1636 C CA . ASN A 1 205 ? 10.127 5.232 12.950 1.00 58.66 205 ASN A CA 1
ATOM 1637 C C . ASN A 1 205 ? 10.747 6.500 13.583 1.00 58.66 205 ASN A C 1
ATOM 1639 O O . ASN A 1 205 ? 10.216 7.595 13.459 1.00 58.66 205 ASN A O 1
ATOM 1643 N N . GLU A 1 206 ? 11.941 6.357 14.181 1.00 48.97 206 GLU A N 1
ATOM 1644 C CA . GLU A 1 206 ? 12.791 7.465 14.689 1.00 48.97 206 GLU A CA 1
ATOM 1645 C C . GLU A 1 206 ? 13.392 8.339 13.564 1.00 48.97 206 GLU A C 1
ATOM 1647 O O . GLU A 1 206 ? 13.792 9.475 13.791 1.00 48.97 206 GLU A O 1
ATOM 1652 N N . LEU A 1 207 ? 13.433 7.838 12.320 1.00 49.66 207 LEU A N 1
ATOM 1653 C CA . LEU A 1 207 ? 13.843 8.606 11.128 1.00 49.66 207 LEU A CA 1
ATOM 1654 C C . LEU A 1 207 ? 12.829 9.700 10.733 1.00 49.66 207 LEU A C 1
ATOM 1656 O O . LEU A 1 207 ? 13.085 10.460 9.796 1.00 49.66 207 LEU A O 1
ATOM 1660 N N . ASP A 1 208 ? 11.691 9.748 11.430 1.00 52.94 208 ASP A N 1
ATOM 1661 C CA . ASP A 1 208 ? 10.561 10.639 11.178 1.00 52.94 208 ASP A CA 1
ATOM 1662 C C . ASP A 1 208 ? 10.539 11.851 12.139 1.00 52.94 208 ASP A C 1
ATOM 1664 O O . ASP A 1 208 ? 9.616 12.667 12.068 1.00 52.94 208 ASP A O 1
ATOM 1668 N N . ASP A 1 209 ? 11.552 11.996 13.006 1.00 50.66 209 ASP A N 1
ATOM 1669 C CA . ASP A 1 209 ? 11.718 13.144 13.905 1.00 50.66 209 ASP A CA 1
ATOM 1670 C C . ASP A 1 209 ? 12.172 14.387 13.134 1.00 50.66 209 ASP A C 1
ATOM 1672 O O . ASP A 1 209 ? 13.287 14.438 12.612 1.00 50.66 209 ASP A O 1
ATOM 1676 N N . GLU A 1 210 ? 11.322 15.420 13.108 1.00 50.22 210 GLU A N 1
ATOM 1677 C CA . GLU A 1 210 ? 11.589 16.711 12.450 1.00 50.22 210 GLU A CA 1
ATOM 1678 C C . GLU A 1 210 ? 12.912 17.361 12.891 1.00 50.22 210 GLU A C 1
ATOM 1680 O O . GLU A 1 210 ? 13.541 18.049 12.088 1.00 50.22 210 GLU A O 1
ATOM 1685 N N . GLU A 1 211 ? 13.396 17.079 14.108 1.00 48.66 211 GLU A N 1
ATOM 1686 C CA . GLU A 1 211 ? 14.676 17.590 14.624 1.00 48.66 211 GLU A CA 1
ATOM 1687 C C . GLU A 1 211 ? 15.914 17.105 13.840 1.00 48.66 211 GLU A C 1
ATOM 1689 O O . GLU A 1 211 ? 16.963 17.746 13.919 1.00 48.66 211 GLU A O 1
ATOM 1694 N N . HIS A 1 212 ? 15.819 16.024 13.051 1.00 47.66 212 HIS A N 1
ATOM 1695 C CA . HIS A 1 212 ? 16.908 15.550 12.177 1.00 47.66 212 HIS A CA 1
ATOM 1696 C C . HIS A 1 212 ? 16.737 15.941 10.698 1.00 47.66 212 HIS A C 1
ATOM 1698 O O . HIS A 1 212 ? 17.592 15.605 9.874 1.00 47.66 212 HIS A O 1
ATOM 1704 N N . PHE A 1 213 ? 15.677 16.671 10.336 1.00 54.97 213 PHE A N 1
ATOM 1705 C CA . PHE A 1 213 ? 15.480 17.178 8.976 1.00 54.97 213 PHE A CA 1
ATOM 1706 C C . PHE A 1 213 ? 16.217 18.507 8.805 1.00 54.97 213 PHE A C 1
ATOM 1708 O O . PHE A 1 213 ? 15.612 19.576 8.721 1.00 54.97 213 PHE A O 1
ATOM 1715 N N . ASP A 1 214 ? 17.550 18.442 8.753 1.00 46.97 214 ASP A N 1
ATOM 1716 C CA . ASP A 1 214 ? 18.342 19.588 8.320 1.00 46.97 214 ASP A CA 1
ATOM 1717 C C . ASP A 1 214 ? 17.888 19.974 6.906 1.00 46.97 214 ASP A C 1
ATOM 1719 O O . ASP A 1 214 ? 17.870 19.158 5.983 1.00 46.97 214 ASP A O 1
ATOM 1723 N N . SER A 1 215 ? 17.500 21.236 6.744 1.00 50.81 215 SER A N 1
ATOM 1724 C CA . SER A 1 215 ? 17.127 21.896 5.488 1.00 50.81 215 SER A CA 1
ATOM 1725 C C . SER A 1 215 ? 18.290 22.012 4.481 1.00 50.81 215 SER A C 1
ATOM 1727 O O . SER A 1 215 ? 18.352 22.962 3.700 1.00 50.81 215 SER A O 1
ATOM 1729 N N . GLY A 1 216 ? 19.234 21.073 4.526 1.00 55.25 216 GLY A N 1
ATOM 1730 C CA . GLY A 1 216 ? 20.321 20.897 3.579 1.00 55.25 216 GLY A CA 1
ATOM 1731 C C . GLY A 1 216 ? 19.943 19.976 2.418 1.00 55.25 216 GLY A C 1
ATOM 1732 O O . GLY A 1 216 ? 18.897 19.327 2.402 1.00 55.25 216 GLY A O 1
ATOM 1733 N N . ASP A 1 217 ? 20.832 19.902 1.431 1.00 57.25 217 ASP A N 1
ATOM 1734 C CA . ASP A 1 217 ? 20.651 19.140 0.188 1.00 57.25 217 ASP A CA 1
ATOM 1735 C C . ASP A 1 217 ? 20.645 17.596 0.369 1.00 57.25 217 ASP A C 1
ATOM 1737 O O . ASP A 1 217 ? 20.431 16.872 -0.603 1.00 57.25 217 ASP A O 1
ATOM 1741 N N . ASP A 1 218 ? 20.819 17.076 1.594 1.00 60.84 218 ASP A N 1
ATOM 1742 C CA . ASP A 1 218 ? 21.020 15.645 1.910 1.00 60.84 218 ASP A CA 1
ATOM 1743 C C . ASP A 1 218 ? 19.752 14.891 2.381 1.00 60.84 218 ASP A C 1
ATOM 1745 O O . ASP A 1 218 ? 19.825 13.844 3.026 1.00 60.84 218 ASP A O 1
ATOM 1749 N N . VAL A 1 219 ? 18.554 15.375 2.040 1.00 70.12 219 VAL A N 1
ATOM 1750 C CA . VAL A 1 219 ? 17.299 14.641 2.309 1.00 70.12 219 VAL A CA 1
ATOM 1751 C C . VAL A 1 219 ? 17.142 13.476 1.319 1.00 70.12 219 VAL A C 1
ATOM 1753 O O . VAL A 1 219 ? 17.335 13.648 0.111 1.00 70.12 219 VAL A O 1
ATOM 1756 N N . SER A 1 220 ? 16.750 12.287 1.785 1.00 79.19 220 SER A N 1
ATOM 1757 C CA . SER A 1 220 ? 16.491 11.135 0.907 1.00 79.19 220 SER A CA 1
ATOM 1758 C C . SER A 1 220 ? 15.191 11.292 0.098 1.00 79.19 220 SER A C 1
ATOM 1760 O O . SER A 1 220 ? 14.282 12.045 0.460 1.00 79.19 220 SER A O 1
ATOM 1762 N N . ASP A 1 221 ? 15.056 10.557 -1.013 1.00 80.44 221 ASP A N 1
ATOM 1763 C CA . ASP A 1 221 ? 13.809 10.546 -1.800 1.00 80.44 221 ASP A CA 1
ATOM 1764 C C . ASP A 1 221 ? 12.607 10.028 -0.994 1.00 80.44 221 ASP A C 1
ATOM 1766 O O . ASP A 1 221 ? 11.477 10.494 -1.177 1.00 80.44 221 ASP A O 1
ATOM 1770 N N . GLU A 1 222 ? 12.836 9.079 -0.085 1.00 79.62 222 GLU A N 1
ATOM 1771 C CA . GLU A 1 222 ? 11.790 8.538 0.787 1.00 79.62 222 GLU A CA 1
ATOM 1772 C C . GLU A 1 222 ? 11.318 9.582 1.796 1.00 79.62 222 GLU A C 1
ATOM 1774 O O . GLU A 1 222 ? 10.114 9.788 1.938 1.00 79.62 222 GLU A O 1
ATOM 1779 N N . GLN A 1 223 ? 12.249 10.321 2.400 1.00 78.94 223 GLN A N 1
ATOM 1780 C CA . GLN A 1 223 ? 11.953 11.425 3.311 1.00 78.94 223 GLN A CA 1
ATOM 1781 C C . GLN A 1 223 ? 11.164 12.545 2.620 1.00 78.94 223 GLN A C 1
ATOM 1783 O O . GLN A 1 223 ? 10.146 13.006 3.141 1.00 78.94 223 GLN A O 1
ATOM 1788 N N . ARG A 1 224 ? 11.570 12.946 1.406 1.00 82.75 224 ARG A N 1
ATOM 1789 C CA . ARG A 1 224 ? 10.805 13.912 0.595 1.00 82.75 224 ARG A CA 1
ATOM 1790 C C . ARG A 1 224 ? 9.384 13.426 0.326 1.00 82.75 224 ARG A C 1
ATOM 1792 O O . ARG A 1 224 ? 8.429 14.189 0.480 1.00 82.75 224 ARG A O 1
ATOM 1799 N N . THR A 1 225 ? 9.246 12.155 -0.053 1.00 85.69 225 THR A N 1
ATOM 1800 C CA . THR A 1 225 ? 7.939 11.547 -0.324 1.00 85.69 225 THR A CA 1
ATOM 1801 C C . THR A 1 225 ? 7.074 11.531 0.933 1.00 85.69 225 THR A C 1
ATOM 1803 O O . THR A 1 225 ? 5.899 11.885 0.866 1.00 85.69 225 THR A O 1
ATOM 1806 N N . PHE A 1 226 ? 7.634 11.163 2.085 1.00 85.75 226 PHE A N 1
ATOM 1807 C CA . PHE A 1 226 ? 6.924 11.162 3.360 1.00 85.75 226 PHE A CA 1
ATOM 1808 C C . PHE A 1 226 ? 6.391 12.558 3.712 1.00 85.75 226 PHE A C 1
ATOM 1810 O O . PHE A 1 226 ? 5.185 12.719 3.903 1.00 85.75 226 PHE A O 1
ATOM 1817 N N . MET A 1 227 ? 7.248 13.584 3.681 1.00 84.69 227 MET A N 1
ATOM 1818 C CA . MET A 1 227 ? 6.856 14.971 3.967 1.00 84.69 227 MET A CA 1
ATOM 1819 C C . MET A 1 227 ? 5.750 15.461 3.028 1.00 84.69 227 MET A C 1
ATOM 1821 O O . MET A 1 227 ? 4.776 16.084 3.459 1.00 84.69 227 MET A O 1
ATOM 1825 N N . GLN A 1 228 ? 5.859 15.131 1.739 1.00 90.38 228 GLN A N 1
ATOM 1826 C CA . GLN A 1 228 ? 4.819 15.424 0.758 1.00 90.38 228 GLN A CA 1
ATOM 1827 C C . GLN A 1 228 ? 3.504 14.704 1.085 1.00 90.38 228 GLN A C 1
ATOM 1829 O O . GLN A 1 228 ? 2.439 15.318 1.009 1.00 90.38 228 GLN A O 1
ATOM 1834 N N . SER A 1 229 ? 3.573 13.426 1.462 1.00 91.56 229 SER A N 1
ATOM 1835 C CA . SER A 1 229 ? 2.409 12.603 1.812 1.00 91.56 229 SER A CA 1
ATOM 1836 C C . SER A 1 229 ? 1.684 13.178 3.027 1.00 91.56 229 SER A C 1
ATOM 1838 O O . SER A 1 229 ? 0.470 13.371 2.992 1.00 91.56 229 SER A O 1
ATOM 1840 N N . ARG A 1 230 ? 2.436 13.535 4.073 1.00 88.69 230 ARG A N 1
ATOM 1841 C CA . ARG A 1 230 ? 1.911 14.127 5.306 1.00 88.69 230 ARG A CA 1
ATOM 1842 C C . ARG A 1 230 ? 1.249 15.475 5.052 1.00 88.69 230 ARG A C 1
ATOM 1844 O O . ARG A 1 230 ? 0.105 15.673 5.456 1.00 88.69 230 ARG A O 1
ATOM 1851 N N . ARG A 1 231 ? 1.920 16.373 4.317 1.00 88.75 231 ARG A N 1
ATOM 1852 C CA . ARG A 1 231 ? 1.349 17.676 3.939 1.00 88.75 231 ARG A CA 1
ATOM 1853 C C . ARG A 1 231 ? 0.057 17.505 3.144 1.00 88.75 231 ARG A C 1
ATOM 1855 O O . ARG A 1 231 ? -0.948 18.127 3.467 1.00 88.75 231 ARG A O 1
ATOM 1862 N N . TYR A 1 232 ? 0.068 16.631 2.141 1.00 92.56 232 TYR A N 1
ATOM 1863 C CA . TYR A 1 232 ? -1.100 16.401 1.299 1.00 92.56 232 TYR A CA 1
ATOM 1864 C C . TYR A 1 232 ? -2.284 15.824 2.081 1.00 92.56 232 TYR A C 1
ATOM 1866 O O . TYR A 1 232 ? -3.415 16.278 1.918 1.00 92.56 232 TYR A O 1
ATOM 1874 N N . ALA A 1 233 ? -2.030 14.847 2.953 1.00 91.75 233 ALA A N 1
ATOM 1875 C CA . ALA A 1 233 ? -3.062 14.266 3.799 1.00 91.75 233 ALA A CA 1
ATOM 1876 C C . ALA A 1 233 ? -3.666 15.300 4.761 1.00 91.75 233 ALA A C 1
ATOM 1878 O O . ALA A 1 233 ? -4.891 15.373 4.876 1.00 91.75 233 ALA A O 1
ATOM 1879 N N . ALA A 1 234 ? -2.826 16.138 5.382 1.00 88.31 234 ALA A N 1
ATOM 1880 C CA . ALA A 1 234 ? -3.275 17.224 6.248 1.00 88.31 234 ALA A CA 1
ATOM 1881 C C . ALA A 1 234 ? -4.151 18.244 5.508 1.00 88.31 234 ALA A C 1
ATOM 1883 O O . ALA A 1 234 ? -5.187 18.644 6.025 1.00 88.31 234 ALA A O 1
ATOM 1884 N N . GLU A 1 235 ? -3.760 18.642 4.296 1.00 89.62 235 GLU A N 1
ATOM 1885 C CA . GLU A 1 235 ? -4.490 19.639 3.505 1.00 89.62 235 GLU A CA 1
ATOM 1886 C C . GLU A 1 235 ? -5.807 19.102 2.928 1.00 89.62 235 GLU A C 1
ATOM 1888 O O . GLU A 1 235 ? -6.787 19.842 2.838 1.00 89.62 235 GLU A O 1
ATOM 1893 N N . ARG A 1 236 ? -5.837 17.833 2.501 1.00 90.88 236 ARG A N 1
ATOM 1894 C CA . ARG A 1 236 ? -6.982 17.262 1.777 1.00 90.88 236 ARG A CA 1
ATOM 1895 C C . ARG A 1 236 ? -7.998 16.567 2.678 1.00 90.88 236 ARG A C 1
ATOM 1897 O O . ARG A 1 236 ? -9.193 16.657 2.402 1.00 90.88 236 ARG A O 1
ATOM 1904 N N . PHE A 1 237 ? -7.541 15.826 3.685 1.00 90.19 237 PHE A N 1
ATOM 1905 C CA . PHE A 1 237 ? -8.391 14.887 4.427 1.00 90.19 237 PHE A CA 1
ATOM 1906 C C . PHE A 1 237 ? -8.597 15.266 5.892 1.00 90.19 237 PHE A C 1
ATOM 1908 O O . PHE A 1 237 ? -9.611 14.875 6.471 1.00 90.19 237 PHE A O 1
ATOM 1915 N N . LEU A 1 238 ? -7.668 16.007 6.500 1.00 86.12 238 LEU A N 1
ATOM 1916 C CA . LEU A 1 238 ? -7.771 16.389 7.906 1.00 86.12 238 LEU A CA 1
ATOM 1917 C C . LEU A 1 238 ? -8.490 17.733 8.063 1.00 86.12 238 LEU A C 1
ATOM 1919 O O . LEU A 1 238 ? -8.337 18.653 7.263 1.00 86.12 238 LEU A O 1
ATOM 1923 N N . LEU A 1 239 ? -9.288 17.847 9.124 1.00 83.00 239 LEU A N 1
ATOM 1924 C CA . LEU A 1 239 ? -9.982 19.081 9.477 1.00 83.00 239 LEU A CA 1
ATOM 1925 C C . LEU A 1 239 ? -9.230 19.804 10.598 1.00 83.00 239 LEU A C 1
ATOM 1927 O O . LEU A 1 239 ? -8.802 19.181 11.565 1.00 83.00 239 LEU A O 1
ATOM 1931 N N . ALA A 1 240 ? -9.132 21.129 10.495 1.00 78.50 240 ALA A N 1
ATOM 1932 C CA . ALA A 1 240 ? -8.508 21.997 11.500 1.00 78.50 240 ALA A CA 1
ATOM 1933 C C . ALA A 1 240 ? -9.535 22.909 12.205 1.00 78.50 240 ALA A C 1
ATOM 1935 O O . ALA A 1 240 ? -9.233 24.039 12.577 1.00 78.50 240 ALA A O 1
ATOM 1936 N N . ASN A 1 241 ? -10.786 22.455 12.325 1.00 84.00 241 ASN A N 1
ATOM 1937 C CA . ASN A 1 241 ? -11.923 23.261 12.790 1.00 84.00 241 ASN A CA 1
ATOM 1938 C C . ASN A 1 241 ? -12.368 22.943 14.228 1.00 84.00 241 ASN A C 1
ATOM 1940 O O . ASN A 1 241 ? -13.501 23.259 14.598 1.00 84.00 241 ASN A O 1
ATOM 1944 N N . VAL A 1 242 ? -11.509 22.299 15.016 1.00 83.94 242 VAL A N 1
ATOM 1945 C CA . VAL A 1 242 ? -11.790 21.940 16.408 1.00 83.94 242 VAL A CA 1
ATOM 1946 C C . VAL A 1 242 ? -10.959 22.833 17.321 1.00 83.94 242 VAL A C 1
ATOM 1948 O O . VAL A 1 242 ? -9.737 22.847 17.224 1.00 83.94 242 VAL A O 1
ATOM 1951 N N . ASP A 1 243 ? -11.642 23.582 18.185 1.00 84.94 243 ASP A N 1
ATOM 1952 C CA . ASP A 1 243 ? -11.031 24.373 19.253 1.00 84.94 243 ASP A CA 1
ATOM 1953 C C . ASP A 1 243 ? -11.051 23.560 20.554 1.00 84.94 243 ASP A C 1
ATOM 1955 O O . ASP A 1 243 ? -12.076 22.965 20.902 1.00 84.94 243 ASP A O 1
ATOM 1959 N N . ASP A 1 244 ? -9.927 23.527 21.265 1.00 87.25 244 ASP A N 1
ATOM 1960 C CA . ASP A 1 244 ? -9.768 22.783 22.517 1.00 87.25 244 ASP A CA 1
ATOM 1961 C C . ASP A 1 244 ? -9.198 23.684 23.625 1.00 87.25 244 ASP A C 1
ATOM 1963 O O . ASP A 1 244 ? -8.074 23.493 24.097 1.00 87.25 244 ASP A O 1
ATOM 1967 N N . PRO A 1 245 ? -9.970 24.684 24.090 1.00 88.25 245 PRO A N 1
ATOM 1968 C CA . PRO A 1 245 ? -9.491 25.655 25.073 1.00 88.25 245 PRO A CA 1
ATOM 1969 C C . PRO A 1 245 ? -9.187 25.027 26.442 1.00 88.25 245 PRO A C 1
ATOM 1971 O O . PRO A 1 245 ? -8.524 25.643 27.275 1.00 88.25 245 PRO A O 1
ATOM 1974 N N . ALA A 1 246 ? -9.697 23.818 26.698 1.00 90.75 246 ALA A N 1
ATOM 1975 C CA . ALA A 1 246 ? -9.482 23.074 27.933 1.00 90.75 246 ALA A CA 1
ATOM 1976 C C . ALA A 1 246 ? -8.362 22.020 27.822 1.00 90.75 246 ALA A C 1
ATOM 1978 O O . ALA A 1 246 ? -8.052 21.381 28.828 1.00 90.75 246 ALA A O 1
ATOM 1979 N N . GLY A 1 247 ? -7.755 21.837 26.642 1.00 87.12 247 GLY A N 1
ATOM 1980 C CA . GLY A 1 247 ? -6.677 20.869 26.415 1.00 87.12 247 GLY A CA 1
ATOM 1981 C C . GLY A 1 247 ? -7.096 19.403 26.594 1.00 87.12 247 GLY A C 1
ATOM 1982 O O . GLY A 1 247 ? -6.273 18.565 26.971 1.00 87.12 247 GLY A O 1
ATOM 1983 N N . LEU A 1 248 ? -8.378 19.084 26.391 1.00 86.81 248 LEU A N 1
ATOM 1984 C CA . LEU A 1 248 ? -8.937 17.747 26.597 1.00 86.81 248 LEU A CA 1
ATOM 1985 C C . LEU A 1 248 ? -8.525 16.750 25.508 1.00 86.81 248 LEU A C 1
ATOM 1987 O O . LEU A 1 248 ? -8.375 15.565 25.806 1.00 86.81 248 LEU A O 1
ATOM 1991 N N . VAL A 1 249 ? -8.336 17.206 24.268 1.00 84.62 249 VAL A N 1
ATOM 1992 C CA . VAL A 1 249 ? -7.875 16.382 23.139 1.00 84.62 249 VAL A CA 1
ATOM 1993 C C . VAL A 1 249 ? -6.470 15.875 23.432 1.00 84.62 249 VAL A C 1
ATOM 1995 O O . VAL A 1 249 ? -6.209 14.673 23.435 1.00 84.62 249 VAL A O 1
ATOM 1998 N N . GLU A 1 250 ? -5.584 16.799 23.781 1.00 78.88 250 GLU A N 1
ATOM 1999 C CA . GLU A 1 250 ? -4.198 16.515 24.129 1.00 78.88 250 GLU A CA 1
ATOM 2000 C C . GLU A 1 250 ? -4.086 15.625 25.382 1.00 78.88 250 GLU A C 1
ATOM 2002 O O . GLU A 1 250 ? -3.308 14.664 25.416 1.00 78.88 250 GLU A O 1
ATOM 2007 N N . GLN A 1 251 ? -4.904 15.884 26.408 1.00 82.00 251 GLN A N 1
ATOM 2008 C CA . GLN A 1 251 ? -4.962 15.037 27.600 1.00 82.00 251 GLN A CA 1
ATOM 2009 C C . GLN A 1 251 ? -5.436 13.610 27.271 1.00 82.00 251 GLN A C 1
ATOM 2011 O O . GLN A 1 251 ? -4.868 12.643 27.786 1.00 82.00 251 GLN A O 1
ATOM 2016 N N . GLY A 1 252 ? -6.457 13.477 26.420 1.00 80.44 252 GLY A N 1
ATOM 2017 C CA . GLY A 1 252 ? -7.010 12.192 25.995 1.00 80.44 252 GLY A CA 1
ATOM 2018 C C . GLY A 1 252 ? -6.005 11.354 25.206 1.00 80.44 252 GLY A C 1
ATOM 2019 O O . GLY A 1 252 ? -5.754 10.203 25.565 1.00 80.44 252 GLY A O 1
ATOM 2020 N N . ASN A 1 253 ? -5.367 11.949 24.198 1.00 78.06 253 ASN A N 1
ATOM 2021 C CA . ASN A 1 253 ? -4.377 11.269 23.358 1.00 78.06 253 ASN A CA 1
ATOM 2022 C C . ASN A 1 253 ? -3.168 10.795 24.175 1.00 78.06 253 ASN A C 1
ATOM 2024 O O . ASN A 1 253 ? -2.686 9.677 24.005 1.00 78.06 253 ASN A O 1
ATOM 2028 N N . ARG A 1 254 ? -2.708 11.597 25.145 1.00 76.38 254 ARG A N 1
ATOM 2029 C CA . ARG A 1 254 ? -1.608 11.203 26.039 1.00 76.38 254 ARG A CA 1
ATOM 2030 C C . ARG A 1 254 ? -1.928 9.950 26.855 1.00 76.38 254 ARG A C 1
ATOM 2032 O O . ARG A 1 254 ? -1.047 9.115 27.045 1.00 76.38 254 ARG A O 1
ATOM 2039 N N . LEU A 1 255 ? -3.164 9.820 27.338 1.00 74.12 255 LEU A N 1
ATOM 2040 C CA . LEU A 1 255 ? -3.600 8.638 28.083 1.00 74.12 255 LEU A CA 1
ATOM 2041 C C . LEU A 1 255 ? -3.621 7.395 27.189 1.00 74.12 255 LEU A C 1
ATOM 2043 O O . LEU A 1 255 ? -3.169 6.333 27.608 1.00 74.12 255 LEU A O 1
ATOM 2047 N N . VAL A 1 256 ? -4.085 7.542 25.949 1.00 72.88 256 VAL A N 1
ATOM 2048 C CA . VAL A 1 256 ? -4.117 6.446 24.979 1.00 72.88 256 VAL A CA 1
ATOM 2049 C C . VAL A 1 256 ? -2.707 5.965 24.611 1.00 72.88 256 VAL A C 1
ATOM 2051 O O . VAL A 1 256 ? -2.462 4.757 24.631 1.00 72.88 256 VAL A O 1
ATOM 2054 N N . VAL A 1 257 ? -1.762 6.882 24.360 1.00 69.75 257 VAL A N 1
ATOM 2055 C CA . VAL A 1 257 ? -0.342 6.538 24.140 1.00 69.75 257 VAL A CA 1
ATOM 2056 C C . VAL A 1 257 ? 0.206 5.726 25.318 1.00 69.75 257 VAL A C 1
ATOM 2058 O O . VAL A 1 257 ? 0.791 4.667 25.121 1.00 69.75 257 VAL A O 1
ATOM 2061 N N . GLN A 1 258 ? -0.028 6.178 26.553 1.00 70.44 258 GLN A N 1
ATOM 2062 C CA . GLN A 1 258 ? 0.468 5.501 27.760 1.00 70.44 258 GLN A CA 1
ATOM 2063 C C . GLN A 1 258 ? -0.126 4.102 27.976 1.00 70.44 258 GLN A C 1
ATOM 2065 O O . GLN A 1 258 ? 0.514 3.247 28.587 1.00 70.44 258 GLN A O 1
ATOM 2070 N N . GLU A 1 259 ? -1.362 3.862 27.537 1.00 68.19 259 GLU A N 1
ATOM 2071 C CA . GLU A 1 259 ? -2.006 2.554 27.675 1.00 68.19 259 GLU A CA 1
ATOM 2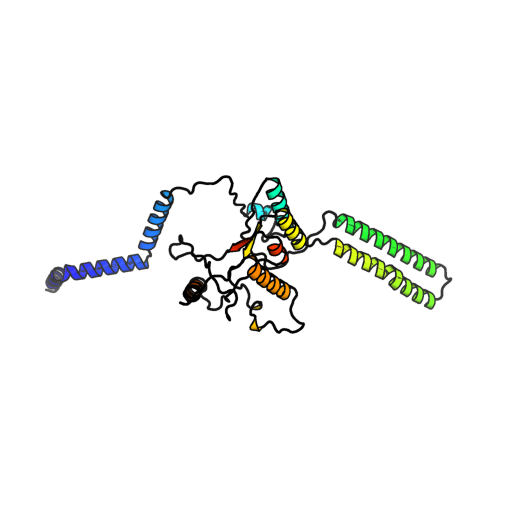072 C C . GLU A 1 259 ? -1.551 1.543 26.619 1.00 68.19 259 GLU A C 1
ATOM 2074 O O . GLU A 1 259 ? -1.483 0.349 26.923 1.00 68.19 259 GLU A O 1
ATOM 2079 N N . GLN A 1 260 ? -1.255 1.995 25.396 1.00 64.12 260 GLN A N 1
ATOM 2080 C CA . GLN A 1 260 ? -0.803 1.128 24.302 1.00 64.12 260 GLN A CA 1
ATOM 2081 C C . GLN A 1 260 ? 0.698 0.847 24.363 1.00 64.12 260 GLN A C 1
ATOM 2083 O O . GLN A 1 260 ? 1.124 -0.285 24.125 1.00 64.12 260 GLN A O 1
ATOM 2088 N N . THR A 1 261 ? 1.500 1.853 24.705 1.00 58.75 261 THR A N 1
ATOM 2089 C CA . THR A 1 261 ? 2.954 1.765 24.664 1.00 58.75 261 THR A CA 1
ATOM 2090 C C . THR A 1 261 ? 3.494 1.686 26.092 1.00 58.75 261 THR A C 1
ATOM 2092 O O . THR A 1 261 ? 3.377 2.620 26.881 1.00 58.75 261 THR A O 1
ATOM 2095 N N . ARG A 1 262 ? 4.125 0.560 26.459 1.00 52.75 262 ARG A N 1
ATOM 2096 C CA . ARG A 1 262 ? 4.941 0.497 27.693 1.00 52.75 262 ARG A CA 1
ATOM 2097 C C . ARG A 1 262 ? 6.180 1.401 27.611 1.00 52.75 262 ARG A C 1
ATOM 2099 O O . ARG A 1 262 ? 6.806 1.652 28.637 1.00 52.75 262 ARG A O 1
ATOM 2106 N N . GLU A 1 263 ? 6.518 1.862 26.409 1.00 48.69 263 GLU A N 1
ATOM 2107 C CA . GLU A 1 263 ? 7.623 2.764 26.098 1.00 48.69 263 GLU A CA 1
ATOM 2108 C C . GLU A 1 263 ? 7.105 4.175 25.801 1.00 48.69 263 GLU A C 1
ATOM 2110 O O . GLU A 1 263 ? 6.098 4.368 25.131 1.00 48.69 263 GLU A O 1
ATOM 2115 N N . GLN A 1 264 ? 7.804 5.177 26.323 1.00 46.12 264 GLN A N 1
ATOM 2116 C CA . GLN A 1 264 ? 7.421 6.593 26.309 1.00 46.12 264 GLN A CA 1
ATOM 2117 C C . GLN A 1 264 ? 7.528 7.279 24.930 1.00 46.12 264 GLN A C 1
ATOM 2119 O O . GLN A 1 264 ? 7.295 8.482 24.847 1.00 46.12 264 GLN A O 1
ATOM 2124 N N . SER A 1 265 ? 7.887 6.545 23.874 1.00 48.59 265 SER A N 1
ATOM 2125 C CA . SER A 1 265 ? 8.429 7.074 22.615 1.00 48.59 265 SER A CA 1
ATOM 2126 C C . SER A 1 265 ? 7.629 6.671 21.369 1.00 48.59 265 SER A C 1
ATOM 2128 O O . SER A 1 265 ? 8.191 6.469 20.300 1.00 48.59 265 SER A O 1
ATOM 2130 N N . SER A 1 266 ? 6.299 6.566 21.458 1.00 52.28 266 SER A N 1
ATOM 2131 C CA . SER A 1 266 ? 5.484 6.682 20.239 1.00 52.28 266 SER A CA 1
ATOM 2132 C C . SER A 1 266 ? 5.373 8.163 19.893 1.00 52.28 266 SER A C 1
ATOM 2134 O O . SER A 1 266 ? 4.623 8.893 20.547 1.00 52.28 266 SER A O 1
ATOM 2136 N N . TYR A 1 267 ? 6.149 8.616 18.910 1.00 59.47 267 TYR A N 1
ATOM 2137 C CA . TYR A 1 267 ? 6.114 10.007 18.480 1.00 59.47 267 TYR A CA 1
ATOM 2138 C C . TYR A 1 267 ? 4.712 10.377 17.990 1.00 59.47 267 TYR A C 1
ATOM 2140 O O . TYR A 1 267 ? 4.028 9.618 17.291 1.00 59.47 267 TYR A O 1
ATOM 2148 N N . ARG A 1 268 ? 4.257 11.542 18.448 1.00 64.88 268 ARG A N 1
ATOM 2149 C CA . ARG A 1 268 ? 2.950 12.107 18.115 1.00 64.88 268 ARG A CA 1
ATOM 2150 C C . ARG A 1 268 ? 2.938 12.517 16.652 1.00 64.88 268 ARG A C 1
ATOM 2152 O O . ARG A 1 268 ? 3.931 13.026 16.150 1.00 64.88 268 ARG A O 1
ATOM 2159 N N . GLY A 1 269 ? 1.804 12.334 15.992 1.00 73.94 269 GLY A N 1
ATOM 2160 C CA . GLY A 1 269 ? 1.648 12.638 14.576 1.00 73.94 269 GLY A CA 1
ATOM 2161 C C . GLY A 1 269 ? 0.895 11.528 13.864 1.00 73.94 269 GLY A C 1
ATOM 2162 O O . GLY A 1 269 ? 0.226 10.713 14.493 1.00 73.94 269 GLY A O 1
ATOM 2163 N N . PHE A 1 270 ? 0.996 11.505 12.543 1.00 80.56 270 PHE A N 1
ATOM 2164 C CA . PHE A 1 270 ? 0.371 10.486 11.715 1.00 80.56 270 PHE A CA 1
ATOM 2165 C C . PHE A 1 270 ? 1.267 10.172 10.517 1.00 80.56 270 PHE A C 1
ATOM 2167 O O . PHE A 1 270 ? 1.946 11.052 9.982 1.00 80.56 270 PHE A O 1
ATOM 2174 N N . TYR A 1 271 ? 1.229 8.920 10.079 1.00 85.75 271 TYR A N 1
ATOM 2175 C CA . TYR A 1 271 ? 1.963 8.422 8.929 1.00 85.75 271 TYR A CA 1
ATOM 2176 C C . TYR A 1 271 ? 0.963 7.949 7.862 1.00 85.75 271 TYR A C 1
ATOM 2178 O O . TYR A 1 271 ? 0.410 6.849 7.966 1.00 85.75 271 TYR A O 1
ATOM 2186 N N . PRO A 1 272 ? 0.672 8.764 6.833 1.00 90.06 272 PRO A N 1
ATOM 2187 C CA . PRO A 1 272 ? -0.232 8.361 5.764 1.00 90.06 272 PRO A CA 1
ATOM 2188 C C . PRO A 1 272 ? 0.450 7.411 4.776 1.00 90.06 272 PRO A C 1
ATOM 2190 O O . PRO A 1 272 ? 1.674 7.407 4.634 1.00 90.06 272 PRO A O 1
ATOM 2193 N N . ALA A 1 273 ? -0.349 6.658 4.019 1.00 92.56 273 ALA A N 1
ATOM 2194 C CA . ALA A 1 273 ? 0.148 6.005 2.813 1.00 92.56 273 ALA A CA 1
ATOM 2195 C C . ALA A 1 273 ? 0.831 7.020 1.873 1.00 92.56 273 ALA A C 1
ATOM 2197 O O . ALA A 1 273 ? 0.508 8.213 1.868 1.00 92.56 273 ALA A O 1
ATOM 2198 N N . ARG A 1 274 ? 1.772 6.530 1.059 1.00 92.62 274 ARG A N 1
ATOM 2199 C CA . ARG A 1 274 ? 2.551 7.356 0.123 1.00 92.62 274 ARG A CA 1
ATOM 2200 C C . ARG A 1 274 ? 1.672 8.271 -0.734 1.00 92.62 274 ARG A C 1
ATOM 2202 O O . ARG A 1 274 ? 0.593 7.878 -1.183 1.00 92.62 274 ARG A O 1
ATOM 2209 N N . TYR A 1 275 ? 2.202 9.457 -1.035 1.00 93.56 275 TYR A N 1
ATOM 2210 C CA . TYR A 1 275 ? 1.591 10.483 -1.883 1.00 93.56 275 TYR A CA 1
ATOM 2211 C C . TYR A 1 275 ? 1.070 9.908 -3.204 1.00 93.56 275 TYR A C 1
ATOM 2213 O O . TYR A 1 275 ? -0.049 10.225 -3.607 1.00 93.56 275 TYR A O 1
ATOM 2221 N N . ASP A 1 276 ? 1.850 9.010 -3.815 1.00 92.88 276 ASP A N 1
ATOM 2222 C CA . ASP A 1 276 ? 1.521 8.294 -5.053 1.00 92.88 276 ASP A CA 1
ATOM 2223 C C . ASP A 1 276 ? 0.126 7.639 -5.006 1.00 92.88 276 ASP A C 1
ATOM 2225 O O . ASP A 1 276 ? -0.564 7.557 -6.020 1.00 92.88 276 ASP A O 1
ATOM 2229 N N . PHE A 1 277 ? -0.315 7.210 -3.820 1.00 95.50 277 PHE A N 1
ATOM 2230 C CA . PHE A 1 277 ? -1.590 6.530 -3.604 1.00 95.50 277 PHE A CA 1
ATOM 2231 C C . PHE A 1 277 ? -2.672 7.475 -3.092 1.00 95.50 277 PHE A C 1
ATOM 2233 O O . PHE A 1 277 ? -3.765 7.536 -3.657 1.00 95.50 277 PHE A O 1
ATOM 2240 N N . ILE A 1 278 ? -2.378 8.249 -2.043 1.00 94.88 278 ILE A N 1
ATOM 2241 C CA . ILE A 1 278 ? -3.379 9.120 -1.405 1.00 94.88 278 ILE A CA 1
ATOM 2242 C C . ILE A 1 278 ? -3.835 10.263 -2.319 1.00 94.88 278 ILE A C 1
ATOM 2244 O O . ILE A 1 278 ? -4.931 10.789 -2.140 1.00 94.88 278 ILE A O 1
ATOM 2248 N N . HIS A 1 279 ? -3.037 10.627 -3.329 1.00 93.81 279 HIS A N 1
ATOM 2249 C CA . HIS A 1 279 ? -3.441 11.581 -4.358 1.00 93.81 279 HIS A CA 1
ATOM 2250 C C . HIS A 1 279 ? -4.651 11.092 -5.175 1.00 93.81 279 HIS A C 1
ATOM 2252 O O . HIS A 1 279 ? -5.511 11.894 -5.546 1.00 93.81 279 HIS A O 1
ATOM 2258 N N . PHE A 1 280 ? -4.754 9.781 -5.408 1.00 95.69 280 PHE A N 1
ATOM 2259 C CA . PHE A 1 280 ? -5.865 9.162 -6.137 1.00 95.69 280 PHE A CA 1
ATOM 2260 C C . PHE A 1 280 ? -6.955 8.582 -5.229 1.00 95.69 280 PHE A C 1
ATOM 2262 O O . PHE A 1 280 ? -8.002 8.183 -5.729 1.00 95.69 280 PHE A O 1
ATOM 2269 N N . ALA A 1 281 ? -6.732 8.558 -3.916 1.00 94.88 281 ALA A N 1
ATOM 2270 C CA . ALA A 1 281 ? -7.712 8.088 -2.948 1.00 94.88 281 ALA A CA 1
ATOM 2271 C C . ALA A 1 281 ? -8.872 9.080 -2.762 1.00 94.88 281 ALA A C 1
ATOM 2273 O O . ALA A 1 281 ? -8.696 10.298 -2.867 1.00 94.88 281 ALA A O 1
ATOM 2274 N N . ASP A 1 282 ? -10.051 8.549 -2.438 1.00 94.81 282 ASP A N 1
ATOM 2275 C CA . ASP A 1 282 ? -11.242 9.332 -2.088 1.00 94.81 282 ASP A CA 1
ATOM 2276 C C . ASP A 1 282 ? -11.267 9.687 -0.594 1.00 94.81 282 ASP A C 1
ATOM 2278 O O . ASP A 1 282 ? -11.781 10.731 -0.197 1.00 94.81 282 ASP A O 1
ATOM 2282 N N . GLY A 1 283 ? -10.630 8.865 0.245 1.00 93.38 283 GLY A N 1
ATOM 2283 C CA . GLY A 1 283 ? -10.502 9.130 1.673 1.00 93.38 283 GLY A CA 1
ATOM 2284 C C . GLY A 1 283 ? -9.361 8.374 2.340 1.00 93.38 283 GLY A C 1
ATOM 2285 O O . GLY A 1 283 ? -8.627 7.612 1.705 1.00 93.38 283 GLY A O 1
ATOM 2286 N N . LEU A 1 284 ? -9.241 8.578 3.651 1.00 91.69 284 LEU A N 1
ATOM 2287 C CA . LEU A 1 284 ? -8.302 7.857 4.501 1.00 91.69 284 LEU A CA 1
ATOM 2288 C C . LEU A 1 284 ? -9.039 7.071 5.593 1.00 91.69 284 LEU A C 1
ATOM 2290 O O . LEU A 1 284 ? -10.031 7.546 6.145 1.00 91.69 284 LEU A O 1
ATOM 2294 N N . GLY A 1 285 ? -8.547 5.872 5.889 1.00 88.38 285 GLY A N 1
ATOM 2295 C CA . GLY A 1 285 ? -8.916 5.062 7.049 1.00 88.38 285 GLY A CA 1
ATOM 2296 C C . GLY A 1 285 ? -7.838 5.125 8.133 1.00 88.38 285 GLY A C 1
ATOM 2297 O O . GLY A 1 285 ? -6.710 5.531 7.863 1.00 88.38 285 GLY A O 1
ATOM 2298 N N . VAL A 1 286 ? -8.182 4.711 9.352 1.00 84.06 286 VAL A N 1
ATOM 2299 C CA . VAL A 1 286 ? -7.269 4.679 10.508 1.00 84.06 286 VAL A CA 1
ATOM 2300 C C . VAL A 1 286 ? -7.203 3.265 11.082 1.00 84.06 286 VAL A C 1
ATOM 2302 O O . VAL A 1 286 ? -8.241 2.624 11.244 1.00 84.06 286 VAL A O 1
ATOM 2305 N N . THR A 1 287 ? -5.999 2.780 11.384 1.00 72.44 287 THR A N 1
ATOM 2306 C CA . THR A 1 287 ? -5.752 1.416 11.896 1.00 72.44 287 THR A CA 1
ATOM 2307 C C . THR A 1 287 ? -5.665 1.340 13.414 1.00 72.44 287 THR A C 1
ATOM 2309 O O . THR A 1 287 ? -5.977 0.310 14.013 1.00 72.44 287 THR A O 1
ATOM 2312 N N . ASN A 1 288 ? -5.228 2.414 14.071 1.00 73.75 288 ASN A N 1
ATOM 2313 C CA . ASN A 1 288 ? -4.902 2.364 15.492 1.00 73.75 288 ASN A CA 1
ATOM 2314 C C . ASN A 1 288 ? -6.171 2.375 16.349 1.00 73.75 288 ASN A C 1
ATOM 2316 O O . ASN A 1 288 ? -6.915 3.355 16.406 1.00 73.75 288 ASN A O 1
ATOM 2320 N N . VAL A 1 289 ? -6.376 1.279 17.077 1.00 75.81 289 VAL A N 1
ATOM 2321 C CA . VAL A 1 289 ? -7.476 1.123 18.024 1.00 75.81 289 VAL A CA 1
ATOM 2322 C C . VAL A 1 289 ? -6.927 0.667 19.369 1.00 75.81 289 VAL A C 1
ATOM 2324 O O . VAL A 1 289 ? -6.158 -0.290 19.454 1.00 75.81 289 VAL A O 1
ATOM 2327 N N . VAL A 1 290 ? -7.344 1.320 20.449 1.00 73.25 290 VAL A N 1
ATOM 2328 C CA . VAL A 1 290 ? -7.108 0.823 21.809 1.00 73.25 290 VAL A CA 1
ATOM 2329 C C . VAL A 1 290 ? -8.188 -0.181 22.133 1.00 73.25 290 VAL A C 1
ATOM 2331 O O . VAL A 1 290 ? -9.371 0.159 22.111 1.00 73.25 290 VAL A O 1
ATOM 2334 N N . VAL A 1 291 ? -7.794 -1.403 22.460 1.00 73.56 291 VAL A N 1
ATOM 2335 C CA . VAL A 1 291 ? -8.723 -2.378 23.022 1.00 73.56 291 VAL A CA 1
ATOM 2336 C C . VAL A 1 291 ? -8.724 -2.201 24.536 1.00 73.56 291 VAL A C 1
ATOM 2338 O O . VAL A 1 291 ? -7.679 -2.286 25.181 1.00 73.56 291 VAL A O 1
ATOM 2341 N N . ASP A 1 292 ? -9.895 -1.928 25.105 1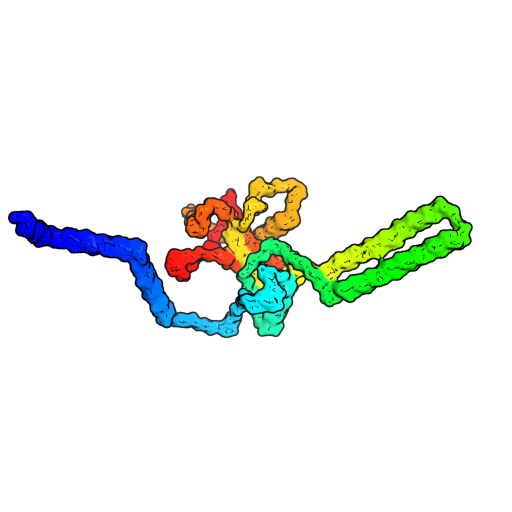.00 71.88 292 ASP A N 1
ATOM 2342 C CA . ASP A 1 292 ? -10.070 -1.831 26.551 1.00 71.88 292 ASP A CA 1
ATOM 2343 C C . ASP A 1 292 ? -9.701 -3.163 27.225 1.00 71.88 292 ASP A C 1
ATOM 2345 O O . ASP A 1 292 ? -9.719 -4.234 26.618 1.00 71.88 292 ASP A O 1
ATOM 2349 N N . ARG A 1 293 ? -9.437 -3.129 28.537 1.00 72.12 293 ARG A N 1
ATOM 2350 C CA . ARG A 1 293 ? -9.108 -4.336 29.325 1.00 72.12 293 ARG A CA 1
ATOM 2351 C C . ARG A 1 293 ? -10.177 -5.436 29.273 1.00 72.12 293 ARG A C 1
ATOM 2353 O O . ARG A 1 293 ? -9.881 -6.569 29.633 1.00 72.12 293 ARG A O 1
ATOM 2360 N N . ASP A 1 294 ? -11.401 -5.103 28.870 1.00 71.19 294 ASP A N 1
ATOM 2361 C CA . ASP A 1 294 ? -12.490 -6.065 28.682 1.00 71.19 294 ASP A CA 1
ATOM 2362 C C . ASP A 1 294 ? -12.467 -6.782 27.321 1.00 71.19 294 ASP A C 1
ATOM 2364 O O . ASP A 1 294 ? -13.321 -7.627 27.065 1.00 71.19 294 ASP A O 1
ATOM 2368 N N . GLY A 1 295 ? -11.524 -6.446 26.435 1.00 67.12 295 GLY A N 1
ATOM 2369 C CA . GLY A 1 295 ? -11.358 -7.083 25.128 1.00 67.12 295 GLY A CA 1
ATOM 2370 C C . GLY A 1 295 ? -12.449 -6.755 24.105 1.00 67.12 295 GLY A C 1
ATOM 2371 O O . GLY A 1 295 ? -12.396 -7.251 22.982 1.00 67.12 295 GLY A O 1
ATOM 2372 N N . THR A 1 296 ? -13.440 -5.940 24.470 1.00 66.69 296 THR A N 1
ATOM 2373 C CA . THR A 1 296 ? -14.651 -5.727 23.667 1.00 66.69 296 THR A CA 1
ATOM 2374 C C . THR A 1 296 ? -14.744 -4.292 23.177 1.00 66.69 296 THR A C 1
ATOM 2376 O O . THR A 1 296 ? -15.077 -4.043 22.014 1.00 66.69 296 THR A O 1
ATOM 2379 N N . ARG A 1 297 ? -14.457 -3.327 24.057 1.00 73.00 297 ARG A N 1
ATOM 2380 C CA . ARG A 1 297 ? -14.524 -1.911 23.706 1.00 73.00 297 ARG A CA 1
ATOM 2381 C C . ARG A 1 297 ? -13.258 -1.478 22.986 1.00 73.00 297 ARG A C 1
ATOM 2383 O O . ARG A 1 297 ? -12.146 -1.853 23.344 1.00 73.00 297 ARG A O 1
ATOM 2390 N N . ARG A 1 298 ? -13.474 -0.684 21.945 1.00 76.38 298 ARG A N 1
ATOM 2391 C CA . ARG A 1 298 ? -12.458 -0.154 21.048 1.00 76.38 298 ARG A CA 1
ATOM 2392 C C . ARG A 1 298 ? -12.506 1.367 21.121 1.00 76.38 298 ARG A C 1
ATOM 2394 O O . ARG A 1 298 ? -13.571 1.940 20.890 1.00 76.38 298 ARG A O 1
ATOM 2401 N N . ARG A 1 299 ? -11.391 2.014 21.460 1.00 75.31 299 ARG A N 1
ATOM 2402 C CA . ARG A 1 299 ? -11.245 3.477 21.434 1.00 75.31 299 ARG A CA 1
ATOM 2403 C C . ARG A 1 299 ? -10.395 3.883 20.242 1.00 75.31 299 ARG A C 1
ATOM 2405 O O . ARG A 1 299 ? -9.369 3.264 19.980 1.00 75.31 299 ARG A O 1
ATOM 2412 N N . ILE A 1 300 ? -10.841 4.918 19.544 1.00 74.44 300 ILE A N 1
ATOM 2413 C CA . ILE A 1 300 ? -10.176 5.476 18.367 1.00 74.44 300 ILE A CA 1
ATOM 2414 C C . ILE A 1 300 ? -9.862 6.936 18.682 1.00 74.44 300 ILE A C 1
ATOM 2416 O O . ILE A 1 300 ? -10.737 7.667 19.153 1.00 74.44 300 ILE A O 1
ATOM 2420 N N . GLU A 1 301 ? -8.625 7.352 18.434 1.00 75.88 301 GLU A N 1
ATOM 2421 C CA . GLU A 1 301 ? -8.205 8.751 18.534 1.00 75.88 301 GLU A CA 1
ATOM 2422 C C . GLU A 1 301 ? -8.712 9.509 17.299 1.00 75.88 301 GLU A C 1
ATOM 2424 O O . GLU A 1 301 ? -8.082 9.506 16.253 1.00 75.88 301 GLU A O 1
ATOM 2429 N N . LEU A 1 302 ? -9.894 10.124 17.380 1.00 77.31 302 LEU A N 1
ATOM 2430 C CA . LEU A 1 302 ? -10.473 10.853 16.238 1.00 77.31 302 LEU A CA 1
ATOM 2431 C C . LEU A 1 302 ? -9.957 12.291 16.097 1.00 77.31 302 LEU A C 1
ATOM 2433 O O . LEU A 1 302 ? -10.144 12.909 15.052 1.00 77.31 302 LEU A O 1
ATOM 2437 N N . LEU A 1 303 ? -9.363 12.842 17.157 1.00 80.94 303 LEU A N 1
ATOM 2438 C CA . LEU A 1 303 ? -8.888 14.220 17.222 1.00 80.94 303 LEU A CA 1
ATOM 2439 C C . LEU A 1 303 ? -7.414 14.204 17.607 1.00 80.94 303 LEU A C 1
ATOM 2441 O O . LEU A 1 303 ? -7.062 13.665 18.651 1.00 80.94 303 LEU A O 1
ATOM 2445 N N . HIS A 1 304 ? -6.559 14.800 16.783 1.00 74.69 304 HIS A N 1
ATOM 2446 C CA . HIS A 1 304 ? -5.122 14.868 17.025 1.00 74.69 304 HIS A CA 1
ATOM 2447 C C . HIS A 1 304 ? -4.563 16.182 16.473 1.00 74.69 304 HIS A C 1
ATOM 2449 O O . HIS A 1 304 ? -5.003 16.642 15.420 1.00 74.69 304 HIS A O 1
ATOM 2455 N N . HIS A 1 305 ? -3.582 16.773 17.161 1.00 71.12 305 HIS A N 1
ATOM 2456 C CA . HIS A 1 305 ? -2.830 17.910 16.632 1.00 71.12 305 HIS A CA 1
ATOM 2457 C C . HIS A 1 305 ? -1.799 17.392 15.623 1.00 71.12 305 HIS A C 1
ATOM 2459 O O . HIS A 1 305 ? -0.895 16.660 16.016 1.00 71.12 305 HIS A O 1
ATOM 2465 N N . PRO A 1 306 ? -1.932 17.683 14.319 1.00 61.53 306 PRO A N 1
ATOM 2466 C CA . PRO A 1 306 ? -1.051 17.112 13.296 1.00 61.53 306 PRO A CA 1
ATOM 2467 C C . PRO A 1 306 ? 0.417 17.536 13.455 1.00 61.53 306 PRO A C 1
ATOM 2469 O O . PRO A 1 306 ? 1.290 16.883 12.895 1.00 61.53 306 PRO A O 1
ATOM 2472 N N . ASP A 1 307 ? 0.664 18.598 14.220 1.00 60.56 307 ASP A N 1
ATOM 2473 C CA . ASP A 1 307 ? 1.973 19.142 14.550 1.00 60.56 307 ASP A CA 1
ATOM 2474 C C . ASP A 1 307 ? 2.084 19.210 16.087 1.00 60.56 307 ASP A C 1
ATOM 2476 O O . ASP A 1 307 ? 1.351 19.990 16.703 1.00 60.56 307 ASP A O 1
ATOM 2480 N N . PRO A 1 308 ? 2.890 18.348 16.733 1.00 49.72 308 PRO A N 1
ATOM 2481 C CA . PRO A 1 308 ? 3.001 18.305 18.189 1.00 49.72 308 PRO A CA 1
ATOM 2482 C C . PRO A 1 308 ? 3.725 19.519 18.793 1.00 49.72 308 PRO A C 1
ATOM 2484 O O . PRO A 1 308 ? 3.703 19.660 20.017 1.00 49.72 308 PRO A O 1
ATOM 2487 N N . GLU A 1 309 ? 4.342 20.378 17.972 1.00 47.41 309 GLU A N 1
ATOM 2488 C CA . GLU A 1 309 ? 5.058 21.582 18.416 1.00 47.41 309 GLU A CA 1
ATOM 2489 C C . GLU A 1 309 ? 4.235 22.881 18.327 1.00 47.41 309 GLU A C 1
ATOM 2491 O O . GLU A 1 309 ? 4.728 23.947 18.709 1.00 47.41 309 GLU A O 1
ATOM 2496 N N . ARG A 1 310 ? 2.980 22.815 17.860 1.00 42.38 310 ARG A N 1
ATOM 2497 C CA . ARG A 1 310 ? 2.059 23.964 17.800 1.00 42.38 310 ARG A CA 1
ATOM 2498 C C . ARG A 1 310 ? 0.972 23.948 18.863 1.00 42.38 310 ARG A C 1
ATOM 2500 O O . ARG A 1 310 ? 0.336 22.891 19.061 1.00 42.38 310 ARG A O 1
#

Secondary structure (DSSP, 8-state):
-HHHHHHHHHHHSHHHHHHHHHHHHHHHHHHTTHHHHHHHHHHHHHHHHSPPP---TT-------HHHHHHH-SSSPPHHHHHHHHHHHHHTT---EE--S---SPPPPEEPTTHHHHHHHHHHHHHHHHHHHHHHHHHHHHTT-S-HHHHHHHHHHHIIIIIHHHHHHHHHHHHHTEE-HHHHHHHHHHHH--EEEEEESS---GGG-GGG--SSTT--HHHHHHHHHHHHHHHHT-------TT-HHHHHHHHHHHHH-SSS---SS-EESPHHHHTT-SEEEE---EEPTTSS-EE------SSTT-

Radius of gyration: 34.69 Å; chains: 1; bounding box: 78×54×125 Å

pLDDT: mean 83.74, std 12.9, range [42.38, 97.38]

Foldseek 3Di:
DVVVVVVVVCVVCVVVVVVVVVVVVVVVCVVVVVVVVVVVVVVVVVVVVDDDDDDDPLDDDDDCDPVNCVVQHDPPDFLQVVLVVLVVCVVVPNLAAEDLDAQLDFGDWDFDPCLVVLLVVLVVVLVVQLVVLVVVLVCVVVVPPDDPVRSVVSVVCCCVVGNVVSVVSSVVSNVVRIDRSLLSNLVSLLVSQHYAFEKEQWDDDPVQDPVPPDPDPPQDPSNVQFVVQLVCCCVPANDPPDDDPPCVLVVVVCVQCVQVDVDPDRHGAMGTNTPSRVVSYPYYDYNDWDQPPVNPDTDDSPDGDNDPVD

Sequence (310 aa):
MEKQEKKSFFRKNSDVIILLLAAALCSLFAFLNVFLKIDYRIYDMLLGHTRNVREDSRILIVDINDASIDDIGVWPWNRDIVADMLIRMKEFGAYNVVFDIEYLQKSAKALVPNAWQETQEVIERSKQDIAGVIGQFAGAAAGGGFSGDELMELSSQIVEGYVNPALDNIRISTDKLSRDNDEYFARTLQYMGNTWMTMNMRMVNELDDEEHFDSGDDVSDEQRTFMQSRRYAAERFLLANVDDPAGLVEQGNRLVVQEQTREQSSYRGFYPARYDFIHFADGLGVTNVVVDRDGTRRRIELLHHPDPER